Protein 8AAA (pdb70)

Organism: Severe acute respiratory syndrome coronavirus 2 (NCBI:txid2697049)

InterPro domains:
  IPR002552 Spike glycoprotein S2, coronavirus [PF01601] (711-1232)
  IPR018548 Spike (S) protein S1 subunit, receptor-binding domain, betacoronavirus [PF09408] (349-526)
  IPR018548 Spike (S) protein S1 subunit, receptor-binding domain, betacoronavirus [PS51921] (334-527)
  IPR032500 Spike glycoprotein S1, N-terminal domain, betacoronavirus-like [PF16451] (33-337)
  IPR032500 Spike glycoprotein S1, N-terminal domain, betacoronavirus-like [PS51922] (9-303)
  IPR036326 Spike S1 subunit, receptor binding domain superfamily, betacoronavirus [SSF143587] (333-516)
  IPR042578 Spike glycoprotein, betacoronavirus [MF_04099] (2-1273)
  IPR043002 Spike glycoprotein, N-terminal domain superfamily [G3DSA:2.60.120.960] (28-307)
  IPR043473 Spike glycoprotein S2 superfamily, coronavirus [SSF111474] (909-1026)
  IPR043473 Spike glycoprotein S2 superfamily, coronavirus [SSF111474] (1159-1211)
  IPR043607 Coronavirus spike glycoprotein S1, C-terminal [PF19209] (536-591)
  IPR044341 Spike (S) protein S1 subunit, N-terminal domain, SARS-CoV-like [cd21624] (13-304)
  IPR044366 Spike (S) protein S1 subunit, receptor-binding domain, SARS-CoV-2 [cd21480] (319-541)
  IPR044873 Spike glycoprotein S2, coronavirus, heptad repeat 1 [PS51923] (896-1001)
  IPR044874 Spike glycoprotein S2, coronavirus, heptad repeat 2 [PS51924] (1143-1225)

Sequence (210 aa):
LCPFGEVFNATRFASVYAWNRKRISNCVADYSVLYNSASFSTFKCYGVSPTKLNDDLCFTNVYADSFVIRGDEVRQIAPGQTGKIADYNYKLPDDFTGCVIAWNSNNLDSKVGGNYNYLYRLFRKSNLKPFERDISTEIYQAGSTPCNGVEGFNCYFPLQSYGFQPTNGVGYQPYRVVVLSFELLHAPATVCGPACMFVPCAVRHALGLCA

Structure (mmCIF, N/CA/C/O backbone):
data_8AAA
#
_entry.id   8AAA
#
_cell.length_a   112.2
_cell.length_b   112.2
_cell.length_c   35.534
_cell.angle_alpha   90
_cell.angle_beta   90
_cell.angle_gamma   120
#
_symmetry.space_group_name_H-M   'P 32 2 1'
#
loop_
_entity.id
_entity.type
_entity.pdbx_description
1 polymer 'Spike protein S1'
2 polymer 'Stapled peptide'
3 non-polymer "1,1',1''-(1,3,5-triazinane-1,3,5-triyl)tripropan-1-one"
4 water water
#
loop_
_atom_site.group_PDB
_atom_site.id
_atom_site.type_symbol
_atom_site.label_atom_id
_atom_site.label_alt_id
_atom_site.label_comp_id
_atom_site.label_asym_id
_atom_site.label_entity_id
_atom_site.label_seq_id
_atom_site.pdbx_PDB_ins_code
_atom_site.Cartn_x
_atom_site.Cartn_y
_atom_site.Cartn_z
_atom_site.occupancy
_atom_site.B_iso_or_equiv
_atom_site.auth_seq_id
_atom_site.auth_comp_id
_atom_site.auth_asym_id
_atom_site.auth_atom_id
_atom_site.pdbx_PDB_model_num
ATOM 1 N N . LEU A 1 6 ? 6.085 43.421 -17.898 1 67.44 336 LEU A N 1
ATOM 2 C CA . LEU A 1 6 ? 6.376 44.367 -16.807 1 67.89 336 LEU A CA 1
ATOM 3 C C . LEU A 1 6 ? 5.09 44.636 -15.975 1 66.73 336 LEU A C 1
ATOM 4 O O . LEU A 1 6 ? 4.359 45.586 -16.259 1 66.75 336 LEU A O 1
ATOM 9 N N . CYS A 1 7 ? 4.813 43.771 -14.975 1 65.33 337 CYS A N 1
ATOM 10 C CA . CYS A 1 7 ? 3.623 43.797 -14.119 1 64.5 337 CYS A CA 1
ATOM 11 C C . CYS A 1 7 ? 3.417 45.11 -13.396 1 62.97 337 CYS A C 1
ATOM 12 O O . CYS A 1 7 ? 4.363 45.706 -12.889 1 63.2 337 CYS A O 1
ATOM 15 N N . PRO A 1 8 ? 2.165 45.582 -13.341 1 61.3 338 PRO A N 1
ATOM 16 C CA . PRO A 1 8 ? 1.905 46.866 -12.682 1 60.39 338 PRO A CA 1
ATOM 17 C C . PRO A 1 8 ? 1.637 46.711 -11.186 1 59.25 338 PRO A C 1
ATOM 18 O O . PRO A 1 8 ? 0.663 47.267 -10.683 1 59.7 338 PRO A O 1
ATOM 22 N N . PHE A 1 9 ? 2.508 45.976 -10.474 1 57.69 339 PHE A N 1
ATOM 23 C CA . PHE A 1 9 ? 2.373 45.807 -9.028 1 56.84 339 PHE A CA 1
ATOM 24 C C . PHE A 1 9 ? 2.469 47.135 -8.31 1 55.69 339 PHE A C 1
ATOM 25 O O . PHE A 1 9 ? 1.683 47.394 -7.413 1 56.47 339 PHE A O 1
ATOM 33 N N . GLY A 1 10 ? 3.397 47.975 -8.748 1 54.1 340 GLY A N 1
ATOM 34 C CA . GLY A 1 10 ? 3.632 49.289 -8.183 1 53.19 340 GLY A CA 1
ATOM 35 C C . GLY A 1 10 ? 2.411 50.171 -8.18 1 52.32 340 GLY A C 1
ATOM 36 O O . GLY A 1 10 ? 2.158 50.848 -7.187 1 52.81 340 GLY A O 1
ATOM 37 N N . GLU A 1 11 ? 1.63 50.159 -9.269 1 51.26 341 GLU A N 1
ATOM 38 C CA . GLU A 1 11 ? 0.44 51.006 -9.362 1 50.91 341 GLU A CA 1
ATOM 39 C C . GLU A 1 11 ? -0.684 50.563 -8.409 1 49.35 341 GLU A C 1
ATOM 40 O O . GLU A 1 11 ? -1.463 51.397 -7.962 1 48.6 341 GLU A O 1
ATOM 46 N N . VAL A 1 12 ? -0.722 49.28 -8.043 1 48.32 342 VAL A N 1
ATOM 47 C CA . VAL A 1 12 ? -1.718 48.785 -7.101 1 48.23 342 VAL A CA 1
ATOM 48 C C . VAL A 1 12 ? -1.534 49.491 -5.742 1 47.6 342 VAL A C 1
ATOM 49 O O . VAL A 1 12 ? -2.486 50.058 -5.208 1 47.66 342 VAL A O 1
ATOM 53 N N . PHE A 1 13 ? -0.278 49.557 -5.268 1 46.62 343 PHE A N 1
ATOM 54 C CA . PHE A 1 13 ? 0.086 50.178 -4.004 1 46.45 343 PHE A CA 1
ATOM 55 C C . PHE A 1 13 ? 0.01 51.669 -4.066 1 46.02 343 PHE A C 1
ATOM 56 O O . PHE A 1 13 ? -0.476 52.302 -3.13 1 45.69 343 PHE A O 1
ATOM 64 N N . ASN A 1 14 ? 0.471 52.251 -5.172 1 45.66 344 ASN A N 1
ATOM 65 C CA . ASN A 1 14 ? 0.535 53.698 -5.33 1 45.58 344 ASN A CA 1
ATOM 66 C C . ASN A 1 14 ? -0.727 54.359 -5.884 1 46.38 344 ASN A C 1
ATOM 67 O O . ASN A 1 14 ? -0.731 55.573 -6.085 1 46.67 344 ASN A O 1
ATOM 72 N N . ALA A 1 15 ? -1.815 53.603 -6.103 1 46.37 345 ALA A N 1
ATOM 73 C CA . ALA A 1 15 ? -3.053 54.188 -6.629 1 46.51 345 ALA A CA 1
ATOM 74 C C . ALA A 1 15 ? -3.571 55.328 -5.764 1 47.47 345 ALA A C 1
ATOM 75 O O . ALA A 1 15 ? -3.618 55.207 -4.546 1 48.29 345 ALA A O 1
ATOM 77 N N . THR A 1 16 ? -3.896 56.456 -6.377 1 47.35 346 THR A N 1
ATOM 78 C CA . THR A 1 16 ? -4.399 57.626 -5.665 1 47.78 346 THR A CA 1
ATOM 79 C C . THR A 1 16 ? -5.714 57.306 -4.991 1 47.24 346 THR A C 1
ATOM 80 O O . THR A 1 16 ? -5.887 57.662 -3.842 1 47.8 346 THR A O 1
ATOM 84 N N . ARG A 1 17 ? -6.624 56.626 -5.691 1 46.08 347 ARG A N 1
ATOM 85 C CA . ARG A 1 17 ? -7.905 56.259 -5.097 1 45.58 347 ARG A CA 1
ATOM 86 C C . ARG A 1 17 ? -7.926 54.81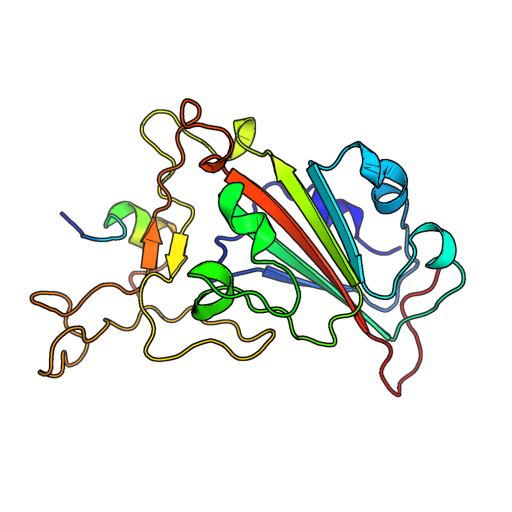7 -4.691 1 44.29 347 ARG A C 1
ATOM 87 O O . ARG A 1 17 ? -7.387 53.959 -5.397 1 44.71 347 ARG A O 1
ATOM 95 N N . PHE A 1 18 ? -8.524 54.55 -3.525 1 42.3 348 PHE A N 1
ATOM 96 C CA . PHE A 1 18 ? -8.731 53.191 -3.049 1 40.23 348 PHE A CA 1
ATOM 97 C C . PHE A 1 18 ? -10.226 52.959 -2.915 1 39.08 348 PHE A C 1
ATOM 98 O O . PHE A 1 18 ? -11.006 53.895 -2.694 1 38.87 348 PHE A O 1
ATOM 106 N N . ALA A 1 19 ? -10.636 51.713 -3.094 1 38.61 349 ALA A N 1
ATOM 107 C CA . ALA A 1 19 ? -12.033 51.342 -3.005 1 37.75 349 ALA A CA 1
ATOM 108 C C . ALA A 1 19 ? -12.531 51.258 -1.55 1 37.01 349 ALA A C 1
ATOM 109 O O . ALA A 1 19 ? -11.795 50.901 -0.649 1 37.98 349 ALA A O 1
ATOM 111 N N . SER A 1 20 ? -13.844 51.438 -1.35 1 34.95 350 SER A N 1
ATOM 112 C CA . SER A 1 20 ? -14.501 51.137 -0.085 1 33.83 350 SER A CA 1
ATOM 113 C C . SER A 1 20 ? -14.433 49.588 -0.009 1 32.78 350 SER A C 1
ATOM 114 O O . SER A 1 20 ? -14.264 48.936 -1.045 1 31.44 350 SER A O 1
ATOM 117 N N . VAL A 1 21 ? -14.405 49.031 1.191 1 32.43 351 VAL A N 1
ATOM 118 C CA . VAL A 1 21 ? -14.228 47.59 1.331 1 33 351 VAL A CA 1
ATOM 119 C C . VAL A 1 21 ? -15.432 46.762 0.823 1 35.24 351 VAL A C 1
ATOM 120 O O . VAL A 1 21 ? -15.221 45.613 0.405 1 36.05 351 VAL A O 1
ATOM 124 N N . TYR A 1 22 ? -16.693 47.285 0.883 1 35.47 352 TYR A N 1
ATOM 125 C CA . TYR A 1 22 ? -17.811 46.482 0.347 1 35.96 352 TYR A CA 1
ATOM 126 C C . TYR A 1 22 ? -17.613 46.296 -1.214 1 37.12 352 TYR A C 1
ATOM 127 O O . TYR A 1 22 ? -17.907 45.243 -1.776 1 38.78 352 TYR A O 1
ATOM 136 N N . ALA A 1 23 ? -17.067 47.321 -1.877 1 35.47 353 ALA A N 1
ATOM 137 C CA . ALA A 1 23 ? -16.824 47.35 -3.327 1 34.43 353 ALA A CA 1
ATOM 138 C C . ALA A 1 23 ? -15.357 47.122 -3.635 1 36.24 353 ALA A C 1
ATOM 139 O O . ALA A 1 23 ? -14.811 47.711 -4.579 1 36.76 353 ALA A O 1
ATOM 141 N N . TRP A 1 24 ? -14.691 46.252 -2.874 1 37.85 354 TRP A N 1
ATOM 142 C CA . TRP A 1 24 ? -13.261 45.986 -3.067 1 40.25 354 TRP A CA 1
ATOM 143 C C . TRP A 1 24 ? -12.854 45.772 -4.527 1 42.71 354 TRP A C 1
ATOM 144 O O . TRP A 1 24 ? -13.497 45.034 -5.255 1 43.52 354 TRP A O 1
ATOM 155 N N . ASN A 1 25 ? -11.834 46.474 -4.943 1 43.83 355 ASN A N 1
ATOM 156 C CA . ASN A 1 25 ? -11.334 46.426 -6.289 1 45.46 355 ASN A CA 1
ATOM 157 C C . ASN A 1 25 ? -10.394 45.248 -6.507 1 46.64 355 ASN A C 1
ATOM 158 O O . ASN A 1 25 ? -9.518 45.009 -5.693 1 47.44 355 ASN A O 1
ATOM 163 N N . ARG A 1 26 ? -10.547 44.53 -7.63 1 46.84 356 ARG A N 1
ATOM 164 C CA . ARG A 1 26 ? -9.671 43.422 -7.981 1 47.36 356 ARG A CA 1
ATOM 165 C C . ARG A 1 26 ? -8.937 43.764 -9.27 1 49.96 356 ARG A C 1
ATOM 166 O O . ARG A 1 26 ? -9.526 44.297 -10.215 1 50.48 356 ARG A O 1
ATOM 174 N N . LYS A 1 27 ? -7.637 43.501 -9.29 1 51.61 357 LYS A N 1
ATOM 175 C CA . LYS A 1 27 ? -6.827 43.781 -10.456 1 53.68 357 LYS A CA 1
ATOM 176 C C . LYS A 1 27 ? -6.143 42.498 -10.786 1 55.81 357 LYS A C 1
ATOM 177 O O . LYS A 1 27 ? -5.392 41.979 -9.968 1 55.6 357 LYS A O 1
ATOM 183 N N . ARG A 1 28 ? -6.475 41.931 -11.943 1 57.37 358 ARG A N 1
ATOM 184 C CA . ARG A 1 28 ? -5.872 40.678 -12.356 1 59.49 358 ARG A CA 1
ATOM 185 C C . ARG A 1 28 ? -4.545 40.997 -13.024 1 60.68 358 ARG A C 1
ATOM 186 O O . ARG A 1 28 ? -4.476 41.903 -13.85 1 60.93 358 ARG A O 1
ATOM 194 N N . ILE A 1 29 ? -3.483 40.313 -12.608 1 61.36 359 ILE A N 1
ATOM 195 C CA . ILE A 1 29 ? -2.13 40.496 -13.133 1 62.82 359 ILE A CA 1
ATOM 196 C C . ILE A 1 29 ? -1.766 39.217 -13.864 1 64.02 359 ILE A C 1
ATOM 197 O O . ILE A 1 29 ? -1.853 38.139 -13.278 1 63.91 359 ILE A O 1
ATOM 202 N N . SER A 1 30 ? -1.381 39.333 -15.145 1 65.05 360 SER A N 1
ATOM 203 C CA . SER A 1 30 ? -1.006 38.196 -15.99 1 66.64 360 SER A CA 1
ATOM 204 C C . SER A 1 30 ? -0.191 38.645 -17.203 1 66.98 360 SER A C 1
ATOM 205 O O . SER A 1 30 ? -0.214 39.834 -17.55 1 66.97 360 SER A O 1
ATOM 208 N N . ASN A 1 31 ? 0.49 37.679 -17.871 1 67.35 361 ASN A N 1
ATOM 209 C CA . ASN A 1 31 ? 1.299 37.883 -19.083 1 68.25 361 ASN A CA 1
ATOM 210 C C . ASN A 1 31 ? 2.281 39.042 -18.915 1 68.11 361 ASN A C 1
ATOM 211 O O . ASN A 1 31 ? 2.292 39.975 -19.725 1 68.41 361 ASN A O 1
ATOM 216 N N . CYS A 1 32 ? 3.081 39.006 -17.839 1 67.49 362 CYS A N 1
ATOM 217 C CA . CYS A 1 32 ? 4.005 40.105 -17.556 1 67.15 362 CYS A CA 1
ATOM 218 C C . CYS A 1 32 ? 5.211 39.683 -16.714 1 65.95 362 CYS A C 1
ATOM 219 O O . CYS A 1 32 ? 5.202 38.611 -16.11 1 65.9 362 CYS A O 1
ATOM 222 N N . VAL A 1 33 ? 6.239 40.547 -16.653 1 64.87 363 VAL A N 1
ATOM 223 C CA . VAL A 1 33 ? 7.415 40.263 -15.847 1 64.3 363 VAL A CA 1
ATOM 224 C C . VAL A 1 33 ? 7.196 40.892 -14.486 1 63.07 363 VAL A C 1
ATOM 225 O O . VAL A 1 33 ? 6.998 42.104 -14.387 1 63.12 363 VAL A O 1
ATOM 229 N N . ALA A 1 34 ? 7.221 40.075 -13.445 1 61.77 364 ALA A N 1
ATOM 230 C CA . ALA A 1 34 ? 6.951 40.547 -12.1 1 61.31 364 ALA A CA 1
ATOM 231 C C . ALA A 1 34 ? 8.095 41.261 -11.408 1 60.85 364 ALA A C 1
ATOM 232 O O . ALA A 1 34 ? 9.184 40.713 -11.26 1 60.75 364 ALA A O 1
ATOM 234 N N . ASP A 1 35 ? 7.83 42.498 -10.978 1 60.28 365 ASP A N 1
ATOM 235 C CA . ASP A 1 35 ? 8.772 43.28 -10.195 1 60.11 365 ASP A CA 1
ATOM 236 C C . ASP A 1 35 ? 8.259 43.176 -8.755 1 59.54 365 ASP A C 1
ATOM 237 O O . ASP A 1 35 ? 7.245 43.793 -8.434 1 60.23 365 ASP A O 1
ATOM 242 N N . TYR A 1 36 ? 8.906 42.362 -7.915 1 57.98 366 TYR A N 1
ATOM 243 C CA . TYR A 1 36 ? 8.468 42.159 -6.534 1 57.78 366 TYR A CA 1
ATOM 244 C C . TYR A 1 36 ? 9.158 43.041 -5.492 1 56.96 366 TYR A C 1
ATOM 245 O O . TYR A 1 36 ? 9.049 42.762 -4.298 1 56.49 366 TYR A O 1
ATOM 254 N N . SER A 1 37 ? 9.86 44.09 -5.939 1 56.29 367 SER A N 1
ATOM 255 C CA . SER A 1 37 ? 10.6 45.024 -5.093 1 56.33 367 SER A CA 1
ATOM 256 C C . SER A 1 37 ? 9.871 45.547 -3.869 1 55.78 367 SER A C 1
ATOM 257 O O . SER A 1 37 ? 10.483 45.619 -2.801 1 55.6 367 SER A O 1
ATOM 260 N N . VAL A 1 38 ? 8.588 45.943 -4.014 1 55.31 368 VAL A N 1
ATOM 261 C CA . VAL A 1 38 ? 7.847 46.463 -2.865 1 55.49 368 VAL A CA 1
ATOM 262 C C . VAL A 1 38 ? 7.661 45.415 -1.787 1 54.95 368 VAL A C 1
ATOM 263 O O . VAL A 1 38 ? 7.634 45.771 -0.616 1 54.82 368 VAL A O 1
ATOM 267 N N . LEU A 1 39 ? 7.583 44.129 -2.16 1 54.28 369 LEU A N 1
ATOM 268 C CA . LEU A 1 39 ? 7.447 43.065 -1.17 1 54.57 369 LEU A CA 1
ATOM 269 C C . LEU A 1 39 ? 8.737 42.836 -0.36 1 54.98 369 LEU A C 1
ATOM 270 O O . LEU A 1 39 ? 8.676 42.286 0.74 1 55.45 369 LEU A O 1
ATOM 275 N N . TYR A 1 40 ? 9.893 43.304 -0.866 1 54.79 370 TYR A N 1
ATOM 276 C CA . TYR A 1 40 ? 11.146 43.216 -0.115 1 55.66 370 TYR A CA 1
ATOM 277 C C . TYR A 1 40 ? 11.198 44.307 1 1 54.48 370 TYR A C 1
ATOM 278 O O . TYR A 1 40 ? 11.924 44.175 1.984 1 55.21 370 TYR A O 1
ATOM 287 N N . ASN A 1 41 ? 10.461 45.39 0.815 1 52.8 371 ASN A N 1
ATOM 288 C CA . ASN A 1 41 ? 10.364 46.51 1.733 1 51.72 371 ASN A CA 1
ATOM 289 C C . ASN A 1 41 ? 9.239 46.278 2.755 1 50.05 371 ASN A C 1
ATOM 290 O O . ASN A 1 41 ? 8.546 47.219 3.134 1 49.08 371 ASN A O 1
ATOM 295 N N . SER A 1 42 ? 9.041 45.027 3.19 1 49.65 372 SER A N 1
ATOM 296 C CA . SER A 1 42 ? 7.961 44.674 4.113 1 50.25 372 SER A CA 1
ATOM 297 C C . SER A 1 42 ? 7.998 45.438 5.447 1 50.43 372 SER A C 1
ATOM 298 O O . SER A 1 42 ? 6.956 45.65 6.075 1 50.79 372 SER A O 1
ATOM 301 N N . ALA A 1 43 ? 9.197 45.883 5.861 1 49.79 373 ALA A N 1
ATOM 302 C CA . ALA A 1 43 ? 9.398 46.66 7.084 1 49.57 373 ALA A CA 1
ATOM 303 C C . ALA A 1 43 ? 8.667 48.029 7.044 1 49.36 373 ALA A C 1
ATOM 304 O O . ALA A 1 43 ? 8.375 48.602 8.092 1 49.85 373 ALA A O 1
ATOM 306 N N . SER A 1 44 ? 8.368 48.545 5.85 1 48.11 374 SER A N 1
ATOM 307 C CA . SER A 1 44 ? 7.655 49.813 5.708 1 47.95 374 SER A CA 1
ATOM 308 C C . SER A 1 44 ? 6.124 49.69 5.812 1 47.76 374 SER A C 1
ATOM 309 O O . SER A 1 44 ? 5.423 50.706 5.719 1 48.53 374 SER A O 1
ATOM 312 N N . PHE A 1 45 ? 5.592 48.475 5.943 1 47.22 375 PHE A N 1
ATOM 313 C CA . PHE A 1 45 ? 4.146 48.284 6.05 1 47.56 375 PHE A CA 1
ATOM 314 C C . PHE A 1 45 ? 3.78 47.896 7.466 1 48.94 375 PHE A C 1
ATOM 315 O O . PHE A 1 45 ? 4.516 47.122 8.086 1 49.22 375 PHE A O 1
ATOM 323 N N . SER A 1 46 ? 2.644 48.397 7.981 1 49.54 376 SER A N 1
ATOM 324 C CA . SER A 1 46 ? 2.228 48.034 9.338 1 51.26 376 SER A CA 1
ATOM 325 C C . SER A 1 46 ? 1.845 46.558 9.395 1 51.54 376 SER A C 1
ATOM 326 O O . SER A 1 46 ? 2.202 45.883 10.35 1 51.93 376 SER A O 1
ATOM 329 N N . THR A 1 47 ? 1.213 46.031 8.337 1 51.21 377 THR A N 1
ATOM 330 C CA . THR A 1 47 ? 0.9 44.603 8.246 1 51.1 377 THR A CA 1
ATOM 331 C C . THR A 1 47 ? 1.551 44.041 7.003 1 51.65 377 THR A C 1
ATOM 332 O O . THR A 1 47 ? 1.51 44.67 5.941 1 51.78 377 THR A O 1
ATOM 336 N N . PHE A 1 48 ? 2.115 42.854 7.117 1 52.13 378 PHE A N 1
ATOM 337 C CA . PHE A 1 48 ? 2.692 42.177 5.989 1 53.32 378 PHE A CA 1
ATOM 338 C C . PHE A 1 48 ? 2.736 40.72 6.351 1 54.23 378 PHE A C 1
ATOM 339 O O . PHE A 1 48 ? 3.695 40.272 6.973 1 54.47 378 PHE A O 1
ATOM 347 N N . LYS A 1 49 ? 1.698 39.977 5.997 1 54.66 379 LYS A N 1
ATOM 348 C CA . LYS A 1 49 ? 1.618 38.557 6.327 1 56 379 LYS A CA 1
ATOM 349 C C . LYS A 1 49 ? 1.472 37.711 5.098 1 57.24 379 LYS A C 1
ATOM 350 O O . LYS A 1 49 ? 0.475 37.828 4.388 1 57.37 379 LYS A O 1
ATOM 356 N N . CYS A 1 50 ? 2.446 36.836 4.86 1 57.82 380 CYS A N 1
ATOM 357 C CA . CYS A 1 50 ? 2.388 35.947 3.711 1 59.34 380 CYS A CA 1
ATOM 358 C C . CYS A 1 50 ? 2.029 34.542 4.15 1 60.47 380 CYS A C 1
ATOM 359 O O . CYS A 1 50 ? 2.501 34.062 5.181 1 61.06 380 CYS A O 1
ATOM 362 N N . TYR A 1 51 ? 1.154 33.909 3.388 1 60.77 381 TYR A N 1
ATOM 363 C CA . TYR A 1 51 ? 0.638 32.575 3.629 1 62.08 381 TYR A CA 1
ATOM 364 C C . TYR A 1 51 ? 1.044 31.75 2.432 1 64.37 381 TYR A C 1
ATOM 365 O O . TYR A 1 51 ? 0.563 32.012 1.331 1 64.86 381 TYR A O 1
ATOM 374 N N . GLY A 1 52 ? 1.972 30.821 2.631 1 65.51 382 GLY A N 1
ATOM 375 C CA . GLY A 1 52 ? 2.465 29.95 1.567 1 67.2 382 GLY A CA 1
ATOM 376 C C . GLY A 1 52 ? 3.272 30.648 0.489 1 69.05 382 GLY A C 1
ATOM 377 O O . GLY A 1 52 ? 3.331 30.178 -0.65 1 69.1 382 GLY A O 1
ATOM 378 N N . VAL A 1 53 ? 3.898 31.779 0.831 1 70.16 383 VAL A N 1
ATOM 379 C CA . VAL A 1 53 ? 4.684 32.558 -0.123 1 71.6 383 VAL A CA 1
ATOM 380 C C . VAL A 1 53 ? 5.899 33.195 0.579 1 73.04 383 VAL A C 1
ATOM 381 O O . VAL A 1 53 ? 5.854 33.485 1.771 1 73.38 383 VAL A O 1
ATOM 385 N N . SER A 1 54 ? 6.984 33.392 -0.161 1 73.92 384 SER A N 1
ATOM 386 C CA . SER A 1 54 ? 8.16 34.067 0.351 1 75.53 384 SER A CA 1
ATOM 387 C C . SER A 1 54 ? 8.558 35.071 -0.706 1 77.01 384 SER A C 1
ATOM 388 O O . SER A 1 54 ? 8.809 34.682 -1.849 1 77.24 384 SER A O 1
ATOM 391 N N . PRO A 1 55 ? 8.55 36.375 -0.37 1 77.74 385 PRO A N 1
ATOM 392 C CA . PRO A 1 55 ? 8.881 37.4 -1.379 1 78.41 385 PRO A CA 1
ATOM 393 C C . PRO A 1 55 ? 10.212 37.184 -2.088 1 79.72 385 PRO A C 1
ATOM 394 O O . PRO A 1 55 ? 10.301 37.401 -3.292 1 80.16 385 PRO A O 1
ATOM 398 N N . THR A 1 56 ? 11.235 36.719 -1.356 1 80.28 386 THR A N 1
ATOM 399 C CA . THR A 1 56 ? 12.559 36.448 -1.928 1 81.23 386 THR A CA 1
ATOM 400 C C . THR A 1 56 ? 12.616 35.22 -2.844 1 81.31 386 THR A C 1
ATOM 401 O O . THR A 1 56 ? 13.644 34.985 -3.469 1 81.42 386 THR A O 1
ATOM 405 N N . LYS A 1 57 ? 11.531 34.432 -2.908 1 81.09 387 LYS A N 1
ATOM 406 C CA . LYS A 1 57 ? 11.433 33.223 -3.729 1 81.21 387 LYS A CA 1
ATOM 407 C C . LYS A 1 57 ? 10.45 33.36 -4.921 1 80.73 387 LYS A C 1
ATOM 408 O O . LYS A 1 57 ? 10.438 32.506 -5.808 1 80.78 387 LYS A O 1
ATOM 414 N N . LEU A 1 58 ? 9.654 34.444 -4.949 1 80.06 388 LEU A N 1
ATOM 415 C CA . LEU A 1 58 ? 8.674 34.719 -5.997 1 79.75 388 LEU A CA 1
ATOM 416 C C . LEU A 1 58 ? 9.298 34.897 -7.387 1 79.6 388 LEU A C 1
ATOM 417 O O . LEU A 1 58 ? 8.638 34.613 -8.387 1 79.6 388 LEU A O 1
ATOM 422 N N . ASN A 1 59 ? 10.573 35.326 -7.45 1 79.32 389 ASN A N 1
ATOM 423 C CA . ASN A 1 59 ? 11.321 35.46 -8.706 1 79.65 389 ASN A CA 1
ATOM 424 C C . ASN A 1 59 ? 11.512 34.062 -9.352 1 80.03 389 ASN A C 1
ATOM 425 O O . ASN A 1 59 ? 11.412 33.911 -10.569 1 80.19 389 ASN A O 1
ATOM 430 N N A ASP A 1 60 ? 11.788 33.051 -8.523 0.5 80.03 390 ASP A N 1
ATOM 431 N N B ASP A 1 60 ? 11.788 33.051 -8.522 0.5 80.03 390 ASP A N 1
ATOM 432 C CA A ASP A 1 60 ? 11.999 31.674 -8.977 0.5 80.49 390 ASP A CA 1
ATOM 433 C CA B ASP A 1 60 ? 11.999 31.674 -8.975 0.5 80.49 390 ASP A CA 1
ATOM 434 C C A ASP A 1 60 ? 10.682 30.968 -9.343 0.5 80.46 390 ASP A C 1
ATOM 435 C C B ASP A 1 60 ? 10.683 30.968 -9.342 0.5 80.45 390 ASP A C 1
ATOM 436 O O A ASP A 1 60 ? 10.684 30.036 -10.145 0.5 80.6 390 ASP A O 1
ATOM 437 O O B ASP A 1 60 ? 10.685 30.035 -10.142 0.5 80.59 390 ASP A O 1
ATOM 446 N N . LEU A 1 61 ? 9.566 31.401 -8.752 1 80.08 391 LEU A N 1
ATOM 447 C CA . LEU A 1 61 ? 8.268 30.815 -9.021 1 79.72 391 LEU A CA 1
ATOM 448 C C . LEU A 1 61 ? 7.587 31.469 -10.224 1 78.83 391 LEU A C 1
ATOM 449 O O . LEU A 1 61 ? 7.926 32.587 -10.619 1 78.66 391 LEU A O 1
ATOM 454 N N . CYS A 1 62 ? 6.62 30.76 -10.806 1 78.07 392 CYS A N 1
ATOM 455 C CA . CYS A 1 62 ? 5.842 31.246 -11.942 1 77.73 392 CYS A CA 1
ATOM 456 C C . CYS A 1 62 ? 4.36 31.007 -11.678 1 76.09 392 CYS A C 1
ATOM 457 O O . CYS A 1 62 ? 3.996 29.969 -11.121 1 76.43 392 CYS A O 1
ATOM 460 N N . PHE A 1 63 ? 3.507 31.971 -12.034 1 74.27 393 PHE A N 1
ATOM 461 C CA . PHE A 1 63 ? 2.075 31.854 -11.754 1 73.15 393 PHE A CA 1
ATOM 462 C C . PHE A 1 63 ? 1.217 32.112 -12.976 1 72.02 393 PHE A C 1
ATOM 463 O O . PHE A 1 63 ? 1.637 32.829 -13.874 1 71.97 393 PHE A O 1
ATOM 471 N N . THR A 1 64 ? -0.005 31.565 -12.998 1 71.08 394 THR A N 1
ATOM 472 C CA . THR A 1 64 ? -0.934 31.807 -14.108 1 70.53 394 THR A CA 1
ATOM 473 C C . THR A 1 64 ? -1.574 33.181 -13.949 1 68.83 394 THR A C 1
ATOM 474 O O . THR A 1 64 ? -1.648 33.948 -14.906 1 68.91 394 THR A O 1
ATOM 478 N N . ASN A 1 65 ? -1.987 33.511 -12.726 1 67.37 395 ASN A N 1
ATOM 479 C CA . ASN A 1 65 ? -2.618 34.794 -12.422 1 66.16 395 ASN A CA 1
ATOM 480 C C . ASN A 1 65 ? -2.26 35.267 -11.031 1 63.78 395 ASN A C 1
ATOM 481 O O . ASN A 1 65 ? -2.013 34.457 -10.138 1 63.5 395 ASN A O 1
ATOM 486 N N . VAL A 1 66 ? -2.269 36.578 -10.834 1 61.61 396 VAL A N 1
ATOM 487 C CA . VAL A 1 66 ? -2.043 37.16 -9.526 1 60.46 396 VAL A CA 1
ATOM 488 C C . VAL A 1 66 ? -3.119 38.22 -9.366 1 59.31 396 VAL A C 1
ATOM 489 O O . VAL A 1 66 ? -3.148 39.16 -10.15 1 59.61 396 VAL A O 1
ATOM 493 N N . TYR A 1 67 ? -4.003 38.084 -8.381 1 57.7 397 TYR A N 1
ATOM 494 C CA . TYR A 1 67 ? -5.048 39.088 -8.166 1 56.54 397 TYR A CA 1
ATOM 495 C C . TYR A 1 67 ? -4.648 40.016 -7.059 1 53.73 397 TYR A C 1
ATOM 496 O O . TYR A 1 67 ? -4.158 39.57 -6.028 1 53.72 397 TYR A O 1
ATOM 505 N N . ALA A 1 68 ? -4.842 41.305 -7.268 1 51.28 398 ALA A N 1
ATOM 506 C CA . ALA A 1 68 ? -4.536 42.302 -6.267 1 49.22 398 ALA A CA 1
ATOM 507 C C . ALA A 1 68 ? -5.825 42.988 -5.87 1 47.3 398 ALA A C 1
ATOM 508 O O . ALA A 1 68 ? -6.343 43.842 -6.593 1 46.34 398 ALA A O 1
ATOM 510 N N . ASP A 1 69 ? -6.336 42.619 -4.699 1 46.43 399 ASP A N 1
ATOM 511 C CA . ASP A 1 69 ? -7.546 43.207 -4.141 1 45.51 399 ASP A CA 1
ATOM 512 C C . ASP A 1 69 ? -7.134 44.355 -3.231 1 45.43 399 ASP A C 1
ATOM 513 O O . ASP A 1 69 ? -6.176 44.201 -2.477 1 46.54 399 ASP A O 1
ATOM 518 N N . SER A 1 70 ? -7.801 45.508 -3.323 1 43.4 400 SER A N 1
ATOM 519 C CA . SER A 1 70 ? -7.398 46.644 -2.513 1 42.49 400 SER A CA 1
ATOM 520 C C . SER A 1 70 ? -8.582 47.457 -2.006 1 42.26 400 SER A C 1
ATOM 521 O O . SER A 1 70 ? -9.602 47.572 -2.682 1 43.09 400 SER A O 1
ATOM 524 N N . PHE A 1 71 ? -8.472 47.944 -0.775 1 41.26 401 PHE A N 1
ATOM 525 C CA . PHE A 1 71 ? -9.58 48.633 -0.128 1 39.93 401 PHE A CA 1
ATOM 526 C C . PHE A 1 71 ? -9.134 49.35 1.144 1 39.49 401 PHE A C 1
ATOM 527 O O . PHE A 1 71 ? -7.994 49.208 1.567 1 39.33 401 PHE A O 1
ATOM 535 N N . VAL A 1 72 ? -10.051 50.099 1.762 1 38.69 402 VAL A N 1
ATOM 536 C CA . VAL A 1 72 ? -9.789 50.794 3.017 1 38.66 402 VAL A CA 1
ATOM 537 C C . VAL A 1 72 ? -10.738 50.251 4.081 1 38.18 402 VAL A C 1
ATOM 538 O O . VAL A 1 72 ? -11.926 50.112 3.82 1 38.01 402 VAL A O 1
ATOM 542 N N . ILE A 1 73 ? -10.206 49.928 5.273 1 37.61 403 ILE A N 1
ATOM 543 C CA . ILE A 1 73 ? -10.925 49.488 6.469 1 37.37 403 ILE A CA 1
ATOM 544 C C . ILE A 1 73 ? -10.264 50.188 7.701 1 37.97 403 ILE A C 1
ATOM 545 O O . ILE A 1 73 ? -9.236 50.863 7.537 1 38.82 403 ILE A O 1
ATOM 550 N N . ARG A 1 74 ? -10.801 50.008 8.935 1 37.29 404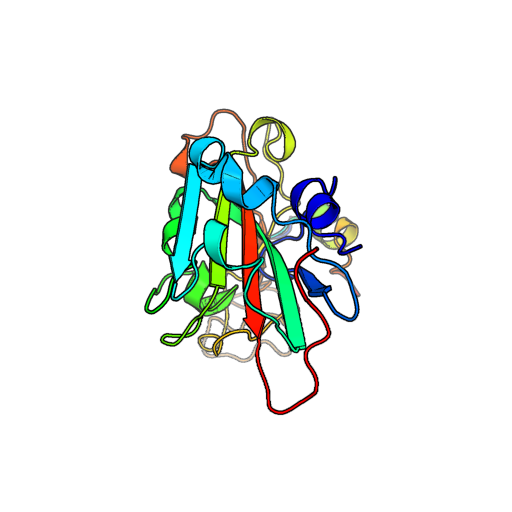 ARG A N 1
ATOM 551 C CA . ARG A 1 74 ? -10.13 50.538 10.125 1 36 404 ARG A CA 1
ATOM 552 C C . ARG A 1 74 ? -8.883 49.665 10.416 1 36.08 404 ARG A C 1
ATOM 553 O O . ARG A 1 74 ? -8.847 48.5 10.032 1 35.6 404 ARG A O 1
ATOM 561 N N . GLY A 1 75 ? -7.911 50.202 11.138 1 36.22 405 GLY A N 1
ATOM 562 C CA . GLY A 1 75 ? -6.739 49.433 11.55 1 35.85 405 GLY A CA 1
ATOM 563 C C . GLY A 1 75 ? -7.087 48.271 12.452 1 36.58 405 GLY A C 1
ATOM 564 O O . GLY A 1 75 ? -6.456 47.203 12.36 1 36.43 405 GLY A O 1
ATOM 565 N N . ASP A 1 76 ? -8.105 48.439 13.325 1 36.79 406 ASP A N 1
ATOM 566 C CA . ASP A 1 76 ? -8.508 47.321 14.198 1 38.63 406 ASP A CA 1
ATOM 567 C C . ASP A 1 76 ? -9.266 46.202 13.441 1 40.27 406 ASP A C 1
ATOM 568 O O . ASP A 1 76 ? -9.624 45.165 14.041 1 41.26 406 ASP A O 1
ATOM 573 N N . GLU A 1 77 ? -9.495 46.394 12.119 1 39.52 407 GLU A N 1
ATOM 574 C CA . GLU A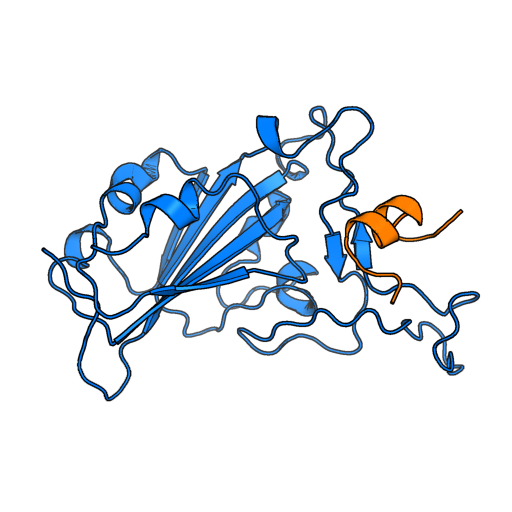 1 77 ? -10.148 45.431 11.248 1 38.48 407 GLU A CA 1
ATOM 575 C C . GLU A 1 77 ? -9.154 44.695 10.369 1 39.22 407 GLU A C 1
ATOM 576 O O . GLU A 1 77 ? -9.536 43.687 9.796 1 40.45 407 GLU A O 1
ATOM 582 N N . VAL A 1 78 ? -7.879 45.142 10.267 1 38.61 408 VAL A N 1
ATOM 583 C CA . VAL A 1 78 ? -6.862 44.443 9.461 1 38.36 408 VAL A CA 1
ATOM 584 C C . VAL A 1 78 ? -6.712 42.992 9.889 1 39.73 408 VAL A C 1
ATOM 585 O O . VAL A 1 78 ? -6.547 42.122 9.035 1 40.9 408 VAL A O 1
ATOM 589 N N . ARG A 1 79 ? -6.822 42.712 11.198 1 39.78 409 ARG A N 1
ATOM 590 C CA . ARG A 1 79 ? -6.723 41.335 11.689 1 40.78 409 ARG A CA 1
ATOM 591 C C . ARG A 1 79 ? -7.773 40.405 11.059 1 41.1 409 ARG A C 1
ATOM 592 O O . ARG A 1 79 ? -7.514 39.211 10.907 1 41.04 409 ARG A O 1
ATOM 600 N N . GLN A 1 80 ? -8.914 40.96 10.609 1 40.37 410 GLN A N 1
ATOM 601 C CA . GLN A 1 80 ? -9.934 40.161 9.949 1 40.37 410 GLN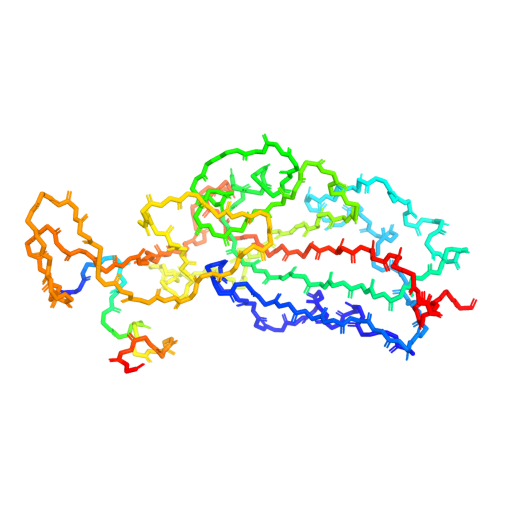 A CA 1
ATOM 602 C C . GLN A 1 80 ? -9.546 39.74 8.53 1 40.46 410 GLN A C 1
ATOM 603 O O . GLN A 1 80 ? -10.196 38.847 7.987 1 41.07 410 GLN A O 1
ATOM 609 N N . ILE A 1 81 ? -8.534 40.393 7.896 1 39.68 411 ILE A N 1
ATOM 610 C CA . ILE A 1 81 ? -8.119 40.031 6.546 1 39.32 411 ILE A CA 1
ATOM 611 C C . ILE A 1 81 ? -7.096 38.918 6.673 1 42.12 411 ILE A C 1
ATOM 612 O O . ILE A 1 81 ? -5.907 39.115 6.426 1 43.06 411 ILE A O 1
ATOM 617 N N . ALA A 1 82 ? -7.552 37.755 7.131 1 43.46 412 ALA A N 1
ATOM 618 C CA . ALA A 1 82 ? -6.698 36.601 7.353 1 44.41 412 ALA A CA 1
ATOM 619 C C . ALA A 1 82 ? -7.563 35.326 7.311 1 46.1 412 ALA A C 1
ATOM 620 O O . ALA A 1 82 ? -8.771 35.395 7.542 1 46.11 412 ALA A O 1
ATOM 622 N N . PRO A 1 83 ? -6.97 34.149 7.042 1 46.85 413 PRO A N 1
ATOM 623 C CA . PRO A 1 83 ? -7.766 32.908 7.063 1 47.47 413 PRO A CA 1
ATOM 624 C C . PRO A 1 83 ? -8.406 32.631 8.428 1 48.65 413 PRO A C 1
ATOM 625 O O . PRO A 1 83 ? -7.787 32.854 9.466 1 48.81 413 PRO A O 1
ATOM 629 N N . GLY A 1 84 ? -9.634 32.115 8.418 1 48.69 414 GLY A N 1
ATOM 630 C CA . GLY A 1 84 ? -10.323 31.737 9.646 1 48.91 414 GLY A CA 1
ATOM 631 C C . GLY A 1 84 ? -10.768 32.856 10.564 1 49.28 414 GLY A C 1
ATOM 632 O O . GLY A 1 84 ? -10.942 32.624 11.763 1 50.34 414 GLY A O 1
ATOM 633 N N . GLN A 1 85 ? -10.972 34.063 10.031 1 48.42 415 GLN A N 1
ATOM 634 C CA . GLN A 1 85 ? -11.43 35.181 10.859 1 47.37 415 GLN A CA 1
ATOM 635 C C . GLN A 1 85 ? -12.908 35.429 10.742 1 47.46 415 GLN A C 1
ATOM 636 O O . GLN A 1 85 ? -13.513 35.096 9.735 1 47.58 415 GLN A O 1
ATOM 642 N N . THR A 1 86 ? -13.498 36.031 11.781 1 47.33 416 THR A N 1
ATOM 643 C CA . THR A 1 86 ? -14.897 36.454 11.805 1 46.99 416 THR A CA 1
ATOM 644 C C . THR A 1 86 ? -14.929 37.94 12.217 1 46.06 416 THR A C 1
ATOM 645 O O . THR A 1 86 ? -13.955 38.473 12.748 1 46.59 416 THR A O 1
ATOM 649 N N . GLY A 1 87 ? -16.058 38.583 12.007 1 44.31 417 GLY A N 1
ATOM 650 C CA . GLY A 1 87 ? -16.256 39.989 12.308 1 42.91 417 GLY A CA 1
ATOM 651 C C . GLY A 1 87 ? -16.958 40.667 11.149 1 41.87 417 GLY A C 1
ATOM 652 O O . GLY A 1 87 ? -17.081 40.079 10.075 1 42.03 417 GLY A O 1
ATOM 653 N N . LYS A 1 88 ? -17.371 41.923 11.331 1 40.74 418 LYS A N 1
ATOM 654 C CA . LYS A 1 88 ? -18.1 42.647 10.302 1 39.91 418 LYS A CA 1
ATOM 655 C C . LYS A 1 88 ? -17.441 42.662 8.916 1 39.37 418 LYS A C 1
ATOM 656 O O . LYS A 1 88 ? -18.142 42.63 7.907 1 38.77 418 LYS A O 1
ATOM 662 N N . ILE A 1 89 ? -16.094 42.722 8.86 1 38.42 419 ILE A N 1
ATOM 663 C CA . ILE A 1 89 ? -15.41 42.752 7.564 1 36.94 419 ILE A CA 1
ATOM 664 C C . ILE A 1 89 ? -15.323 41.397 6.944 1 36.6 419 ILE A C 1
ATOM 665 O O . ILE A 1 89 ? -15.705 41.251 5.787 1 36.38 419 ILE A O 1
ATOM 670 N N . ALA A 1 90 ? -14.827 40.397 7.689 1 36.53 420 ALA A N 1
ATOM 671 C CA . ALA A 1 90 ? -14.72 39.052 7.139 1 38.06 420 ALA A CA 1
ATOM 672 C C . ALA A 1 90 ? -16.072 38.48 6.758 1 38.74 420 ALA A C 1
ATOM 673 O O . ALA A 1 90 ? -16.182 37.739 5.77 1 39.38 420 ALA A O 1
ATOM 675 N N . ASP A 1 91 ? -17.098 38.821 7.531 1 38.92 421 ASP A N 1
ATOM 676 C CA . ASP A 1 91 ? -18.42 38.26 7.336 1 40.65 421 ASP A CA 1
ATOM 677 C C . ASP A 1 91 ? -19.191 38.883 6.218 1 41.67 421 ASP A C 1
ATOM 678 O O . ASP A 1 91 ? -19.824 38.162 5.46 1 43.25 421 ASP A O 1
ATOM 683 N N . TYR A 1 92 ? -19.223 40.217 6.149 1 40.16 422 TYR A N 1
ATOM 684 C CA . TYR A 1 92 ? -20.089 40.906 5.206 1 39.2 422 TYR A CA 1
ATOM 685 C C . TYR A 1 92 ? -19.378 41.697 4.112 1 38.48 422 TYR A C 1
ATOM 686 O O . TYR A 1 92 ? -20.074 42.282 3.28 1 38.86 422 TYR A O 1
ATOM 695 N N . ASN A 1 93 ? -18.032 41.825 4.146 1 36.57 423 ASN A N 1
ATOM 696 C CA . ASN A 1 93 ? -17.333 42.694 3.192 1 36.01 423 ASN A CA 1
ATOM 697 C C . ASN A 1 93 ? -16.244 42.05 2.36 1 37.72 423 ASN A C 1
ATOM 698 O O . ASN A 1 93 ? -16.251 42.197 1.141 1 37.8 423 ASN A O 1
ATOM 703 N N . TYR A 1 94 ? -15.308 41.374 3.007 1 37.89 424 TYR A N 1
ATOM 704 C CA . TYR A 1 94 ? -14.196 40.768 2.315 1 38.71 424 TYR A CA 1
ATOM 705 C C . TYR A 1 94 ? -13.731 39.526 3.071 1 42.32 424 TYR A C 1
ATOM 706 O O . TYR A 1 94 ? -13.213 39.609 4.202 1 43.11 424 TYR A O 1
ATOM 715 N N . LYS A 1 95 ? -13.919 38.346 2.438 1 43.84 425 LYS A N 1
ATOM 716 C CA . LYS A 1 95 ? -13.597 37.074 3.057 1 45.32 425 LYS A CA 1
ATOM 717 C C . LYS A 1 95 ? -12.449 36.329 2.436 1 47.6 425 LYS A C 1
ATOM 718 O O . LYS A 1 95 ? -12.55 35.916 1.292 1 47.61 425 LYS A O 1
ATOM 724 N N . LEU A 1 96 ? -11.407 36.043 3.22 1 49.25 426 LEU A N 1
ATOM 725 C CA . LEU A 1 96 ? -10.315 35.214 2.734 1 51.1 426 LEU A CA 1
ATOM 726 C C . LEU A 1 96 ? -10.607 33.757 3.079 1 54.16 426 LEU A C 1
ATOM 727 O O . LEU A 1 96 ? -11.175 33.463 4.137 1 54.63 426 LEU A O 1
ATOM 732 N N . PRO A 1 97 ? -10.21 32.82 2.212 1 56.19 427 PRO A N 1
ATOM 733 C CA . PRO A 1 97 ? -10.444 31.399 2.514 1 57.89 427 PRO A CA 1
ATOM 734 C C . PRO A 1 97 ? -9.467 30.816 3.528 1 60.14 427 PRO A C 1
ATOM 735 O O . PRO A 1 97 ? -8.428 31.41 3.805 1 60.48 427 PRO A O 1
ATOM 739 N N . ASP A 1 98 ? -9.786 29.637 4.072 1 61.37 428 ASP A N 1
ATOM 740 C CA . ASP A 1 98 ? -8.894 28.976 5.024 1 63.04 428 ASP A CA 1
ATOM 741 C C . ASP A 1 98 ? -7.585 28.552 4.343 1 63.91 428 ASP A C 1
ATOM 742 O O . ASP A 1 98 ? -6.513 28.664 4.93 1 64.76 428 ASP A O 1
ATOM 747 N N . ASP A 1 99 ? -7.672 28.097 3.101 1 63.85 429 ASP A N 1
ATOM 748 C CA . ASP A 1 99 ? -6.537 27.627 2.311 1 64.42 429 ASP A CA 1
ATOM 749 C C . ASP A 1 99 ? -5.778 28.743 1.589 1 64.08 429 ASP A C 1
ATOM 750 O O . ASP A 1 99 ? -5.04 28.437 0.654 1 64.42 429 ASP A O 1
ATOM 755 N N . PHE A 1 100 ? -5.999 30.016 1.954 1 63.04 430 PHE A N 1
ATOM 756 C CA . PHE A 1 100 ? -5.4 31.169 1.279 1 62.26 430 PHE A CA 1
ATOM 757 C C . PHE A 1 100 ? -3.888 31.053 1.038 1 62.48 430 PHE A C 1
ATOM 758 O O . PHE A 1 100 ? -3.142 30.586 1.897 1 62.6 430 PHE A O 1
ATOM 766 N N . THR A 1 101 ? -3.456 31.471 -0.152 1 62.51 431 THR A N 1
ATOM 767 C CA . THR A 1 101 ? -2.052 31.5 -0.55 1 63.15 431 THR A CA 1
ATOM 768 C C . THR A 1 101 ? -1.727 32.839 -1.197 1 62.17 431 THR A C 1
ATOM 769 O O . THR A 1 101 ? -2.135 33.121 -2.329 1 62.68 431 THR A O 1
ATOM 773 N N . GLY A 1 102 ? -0.998 33.658 -0.464 1 60.52 432 GLY A N 1
ATOM 774 C CA . GLY A 1 102 ? -0.617 34.978 -0.933 1 59.34 432 GLY A CA 1
ATOM 775 C C . GLY A 1 102 ? -0.199 35.863 0.214 1 57.8 432 GLY A C 1
ATOM 776 O O . GLY A 1 102 ? 0.288 35.363 1.222 1 58.09 432 GLY A O 1
ATOM 777 N N . CYS A 1 103 ? -0.368 37.181 0.076 1 55.99 433 CYS A N 1
ATOM 778 C CA . CYS A 1 103 ? 0.046 38.104 1.124 1 54.33 433 CYS A CA 1
ATOM 779 C C . CYS A 1 103 ? -0.982 39.144 1.423 1 51.32 433 CYS A C 1
ATOM 780 O O . CYS A 1 103 ? -1.717 39.573 0.543 1 50.76 433 CYS A O 1
ATOM 783 N N . VAL A 1 104 ? -1.023 39.568 2.678 1 49.35 434 VAL A N 1
ATOM 784 C CA . VAL A 1 104 ? -1.909 40.627 3.132 1 47.71 434 VAL A CA 1
ATOM 785 C C . VAL A 1 104 ? -1.009 41.778 3.561 1 46.15 434 VAL A C 1
ATOM 786 O O . VAL A 1 104 ? -0.204 41.608 4.474 1 46.96 434 VAL A O 1
ATOM 790 N N . ILE A 1 105 ? -1.139 42.94 2.914 1 43.72 435 ILE A N 1
ATOM 791 C CA . ILE A 1 105 ? -0.271 44.075 3.167 1 42.33 435 ILE A CA 1
ATOM 792 C C . ILE A 1 105 ? -1.083 45.299 3.493 1 41.91 435 ILE A C 1
ATOM 793 O O . ILE A 1 105 ? -1.939 45.66 2.712 1 42.82 435 ILE A O 1
ATOM 798 N N . ALA A 1 106 ? -0.823 45.943 4.624 1 40.9 436 ALA A N 1
ATOM 799 C CA . ALA A 1 106 ? -1.575 47.119 5.015 1 40.3 436 ALA A CA 1
ATOM 800 C C . ALA A 1 106 ? -0.693 48.207 5.55 1 39.68 436 ALA A C 1
ATOM 801 O O . ALA A 1 106 ? 0.413 47.941 6.03 1 39.53 436 ALA A O 1
ATOM 803 N N . TRP A 1 107 ? -1.148 49.448 5.425 1 38.39 437 TRP A N 1
ATOM 804 C CA . TRP A 1 107 ? -0.391 50.591 5.912 1 38.41 437 TRP A CA 1
ATOM 805 C C . TRP A 1 107 ? -1.379 51.659 6.328 1 40.68 437 TRP A C 1
ATOM 806 O O . TRP A 1 107 ? -2.49 51.71 5.812 1 42.44 437 TRP A O 1
ATOM 817 N N . ASN A 1 108 ? -0.994 52.484 7.277 1 40.29 438 ASN A N 1
ATOM 818 C CA . ASN A 1 108 ? -1.851 53.547 7.779 1 39.86 438 ASN A CA 1
ATOM 819 C C . ASN A 1 108 ? -2 54.593 6.717 1 39.95 438 ASN A C 1
ATOM 820 O O . ASN A 1 108 ? -0.996 55.019 6.139 1 40.14 438 ASN A O 1
ATOM 825 N N . SER A 1 109 ? -3.227 55.035 6.456 1 39.81 439 SER A N 1
ATOM 826 C CA . SER A 1 109 ? -3.44 56.088 5.46 1 40.78 439 SER A CA 1
ATOM 827 C C . SER A 1 109 ? -4.222 57.26 6.003 1 41.46 439 SER A C 1
ATOM 828 O O . SER A 1 109 ? -4.823 57.994 5.225 1 41.76 439 SER A O 1
ATOM 831 N N . ASN A 1 110 ? -4.158 57.48 7.32 1 41.92 440 ASN A N 1
ATOM 832 C CA . ASN A 1 110 ? -4.814 58.562 8.033 1 42.47 440 ASN A CA 1
ATOM 833 C C . ASN A 1 110 ? -4.559 59.923 7.394 1 43.51 440 ASN A C 1
ATOM 834 O O . ASN A 1 110 ? -5.5 60.687 7.246 1 43.24 440 ASN A O 1
ATOM 839 N N . ASN A 1 111 ? -3.328 60.199 6.945 1 44.92 441 ASN A N 1
ATOM 840 C CA . ASN A 1 111 ? -2.98 61.474 6.272 1 46.89 441 ASN A CA 1
ATOM 841 C C . ASN A 1 111 ? -3.779 61.711 4.958 1 46.7 441 ASN A C 1
ATOM 842 O O . ASN A 1 111 ? -4.084 62.856 4.613 1 47.08 441 ASN A O 1
ATOM 847 N N . LEU A 1 112 ? -4.136 60.635 4.249 1 45.81 442 LEU A N 1
ATOM 848 C CA . LEU A 1 112 ? -4.866 60.747 2.989 1 46.1 442 LEU A CA 1
ATOM 849 C C . LEU A 1 112 ? -6.378 60.553 3.101 1 45.02 442 LEU A C 1
ATOM 850 O O . LEU A 1 112 ? -7.146 61.279 2.469 1 44.74 442 LEU A O 1
ATOM 855 N N . ASP A 1 113 ? -6.796 59.541 3.86 1 44.03 443 ASP A N 1
ATOM 856 C CA . ASP A 1 113 ? -8.173 59.113 3.917 1 42.75 443 ASP A CA 1
ATOM 857 C C . ASP A 1 113 ? -9.005 59.643 5.08 1 43.41 443 ASP A C 1
ATOM 858 O O . ASP A 1 113 ? -10.226 59.433 5.057 1 44.69 443 ASP A O 1
ATOM 863 N N . SER A 1 114 ? -8.401 60.323 6.082 1 41.75 444 SER A N 1
ATOM 864 C CA . SER A 1 114 ? -9.205 60.934 7.136 1 41.21 444 SER A CA 1
ATOM 865 C C . SER A 1 114 ? -9.451 62.373 6.826 1 40.93 444 SER A C 1
ATOM 866 O O . SER A 1 114 ? -8.584 63.035 6.291 1 40.77 444 SER A O 1
ATOM 869 N N . LYS A 1 115 ? -10.61 62.884 7.226 1 41.47 445 LYS A N 1
ATOM 870 C CA . LYS A 1 115 ? -10.92 64.308 7.077 1 42 445 LYS A CA 1
ATOM 871 C C . LYS A 1 115 ? -11.465 64.844 8.394 1 41.16 445 LYS A C 1
ATOM 872 O O . LYS A 1 115 ? -12.107 64.086 9.125 1 41.32 445 LYS A O 1
ATOM 878 N N . VAL A 1 116 ? -11.22 66.148 8.707 1 39.8 446 VAL A N 1
ATOM 879 C CA . VAL A 1 116 ? -11.756 66.82 9.904 1 38.77 446 VAL A CA 1
ATOM 880 C C . VAL A 1 116 ? -13.282 66.837 9.75 1 38.88 446 VAL A C 1
ATOM 881 O O . VAL A 1 116 ? -13.786 67.22 8.691 1 40.19 446 VAL A O 1
ATOM 885 N N . GLY A 1 117 ? -13.997 66.36 10.762 1 38.08 447 GLY A N 1
ATOM 886 C CA . GLY A 1 117 ? -15.446 66.237 10.66 1 38.04 447 GLY A CA 1
ATOM 887 C C . GLY A 1 117 ? -15.867 64.852 10.178 1 38.34 447 GLY A C 1
ATOM 888 O O . GLY A 1 117 ? -17.025 64.484 10.342 1 38.1 447 GLY A O 1
ATOM 889 N N . GLY A 1 118 ? -14.931 64.109 9.566 1 38.25 448 GLY A N 1
ATOM 890 C CA . GLY A 1 118 ? -15.132 62.764 9.052 1 38.7 448 GLY A CA 1
ATOM 891 C C . GLY A 1 118 ? -15.199 62.66 7.541 1 38.6 448 GLY A C 1
ATOM 892 O O . GLY A 1 118 ? -15.757 63.525 6.865 1 38.53 448 GLY A O 1
ATOM 893 N N . ASN A 1 119 ? -14.573 61.619 7.013 1 38.83 449 ASN A N 1
ATOM 89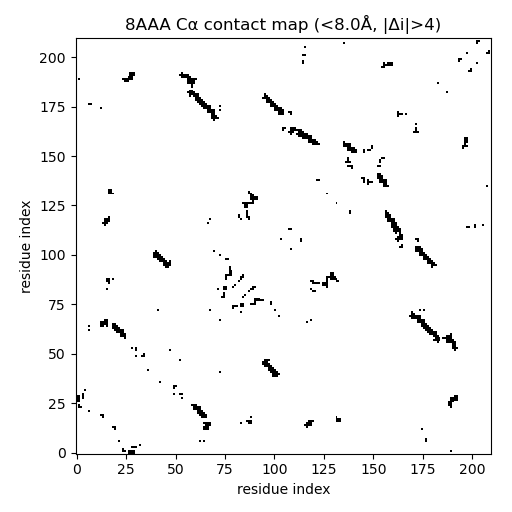4 C CA . ASN A 1 119 ? -14.624 61.213 5.624 1 39.2 449 ASN A CA 1
ATOM 895 C C . ASN A 1 119 ? -15.653 60.068 5.547 1 39.48 449 ASN A C 1
ATOM 896 O O . ASN A 1 119 ? -15.341 58.884 5.788 1 37.7 449 ASN A O 1
ATOM 901 N N . TYR A 1 120 ? -16.873 60.446 5.199 1 39.79 450 TYR A N 1
ATOM 902 C CA . TYR A 1 120 ? -18.013 59.547 5.038 1 41.26 450 TYR A CA 1
ATOM 903 C C . TYR A 1 120 ? -18.029 58.831 3.671 1 40.95 450 TYR A C 1
ATOM 904 O O . TYR A 1 120 ? -18.962 58.087 3.396 1 40.06 450 TYR A O 1
ATOM 913 N N . ASN A 1 121 ? -16.997 59.032 2.841 1 40.59 451 ASN A N 1
ATOM 914 C CA . ASN A 1 121 ? -16.918 58.461 1.504 1 40.45 451 ASN A CA 1
ATOM 915 C C . ASN A 1 121 ? -16.413 57.036 1.477 1 40.17 451 ASN A C 1
ATOM 916 O O . ASN A 1 121 ? -16.46 56.417 0.422 1 41.09 451 ASN A O 1
ATOM 921 N N . TYR A 1 122 ? -15.922 56.504 2.599 1 38.63 452 TYR A N 1
ATOM 922 C CA . TYR A 1 122 ? -15.517 55.093 2.649 1 37.22 452 TYR A CA 1
ATOM 923 C C . TYR A 1 122 ? -16.625 54.367 3.359 1 35.76 452 TYR A C 1
ATOM 924 O O . TYR A 1 122 ? -17.036 54.818 4.414 1 37.55 452 TYR A O 1
ATOM 933 N N . LEU A 1 123 ? -17.127 53.282 2.796 1 34.06 453 LEU A N 1
ATOM 934 C CA . LEU A 1 123 ? -18.217 52.537 3.407 1 33.49 453 LEU A CA 1
ATOM 935 C C . LEU A 1 123 ? -17.867 51.095 3.622 1 34.04 453 LEU A C 1
ATOM 936 O O . LEU A 1 123 ? -16.932 50.562 3.045 1 35.13 453 LEU A O 1
ATOM 941 N N . TYR A 1 124 ? -18.647 50.454 4.465 1 32.26 454 TYR A N 1
ATOM 942 C CA . TYR A 1 124 ? -18.587 49.023 4.644 1 31.47 454 TYR A CA 1
ATOM 943 C C . TYR A 1 124 ? -20.061 48.563 4.726 1 32.04 454 TYR A C 1
ATOM 944 O O . TYR A 1 124 ? -20.945 49.38 5 1 33.85 454 TYR A O 1
ATOM 953 N N . ARG A 1 125 ? -20.339 47.306 4.416 1 31.12 455 ARG A 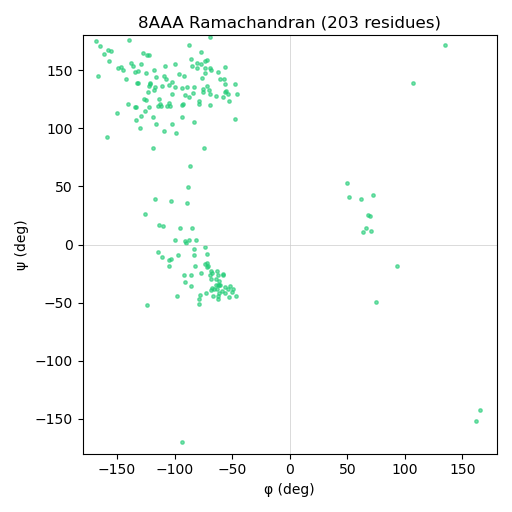N 1
ATOM 954 C CA . ARG A 1 125 ? -21.694 46.742 4.517 1 30.45 455 ARG A CA 1
ATOM 955 C C . ARG A 1 125 ? -21.953 46.438 5.96 1 30.29 455 ARG A C 1
ATOM 956 O O . ARG A 1 125 ? -21.254 45.597 6.528 1 29.72 455 ARG A O 1
ATOM 964 N N . LEU A 1 126 ? -22.994 47.054 6.536 1 28.59 456 LEU A N 1
ATOM 965 C CA . LEU A 1 126 ? -23.359 46.891 7.941 1 30.44 456 LEU A CA 1
ATOM 966 C C . LEU A 1 126 ? -24.358 45.725 8.083 1 33.39 456 LEU A C 1
ATOM 967 O O . LEU A 1 126 ? -24.366 45.058 9.113 1 34.49 456 LEU A O 1
ATOM 972 N N . PHE A 1 127 ? -25.215 45.508 7.073 1 34.7 457 PHE A N 1
ATOM 973 C CA . PHE A 1 127 ? -26.234 44.461 7.157 1 35.68 457 PHE A CA 1
ATOM 974 C C . PHE A 1 127 ? -26.125 43.503 5.985 1 38.25 457 PHE A C 1
ATOM 975 O O . PHE A 1 127 ? -25.865 43.924 4.866 1 38.86 457 PHE A O 1
ATOM 983 N N . ARG A 1 128 ? -26.453 42.236 6.217 1 39.79 458 ARG A N 1
ATOM 984 C CA . ARG A 1 128 ? -26.478 41.202 5.194 1 40.59 458 ARG A CA 1
ATOM 985 C C . ARG A 1 128 ? -27.209 39.979 5.765 1 41.6 458 ARG A C 1
ATOM 986 O O . ARG A 1 128 ? -27.085 39.706 6.96 1 42.28 458 ARG A O 1
ATOM 994 N N . LYS A 1 129 ? -27.965 39.259 4.927 1 41.2 459 LYS A N 1
ATOM 995 C CA . LYS A 1 129 ? -28.736 38.081 5.356 1 41.71 459 LYS A CA 1
ATOM 996 C C . LYS A 1 129 ? -27.86 36.905 5.763 1 42.17 459 LYS A C 1
ATOM 997 O O . LYS A 1 129 ? -28.325 36.029 6.471 1 42.55 459 LYS A O 1
ATOM 1003 N N . SER A 1 130 ? -26.625 36.841 5.253 1 42.39 460 SER A N 1
ATOM 1004 C CA . SER A 1 130 ? -25.695 35.744 5.544 1 42.73 460 SER A CA 1
ATOM 1005 C C . SER A 1 130 ? -24.235 36.179 5.291 1 42.05 460 SER A C 1
ATOM 1006 O O . SER A 1 130 ? -23.995 37.231 4.719 1 42.46 460 SER A O 1
ATOM 1009 N N . ASN A 1 131 ? -23.263 35.386 5.747 1 41.72 461 ASN A N 1
ATOM 1010 C CA . ASN A 1 131 ? -21.852 35.677 5.537 1 41.73 461 ASN A CA 1
ATOM 1011 C C . ASN A 1 131 ? -21.467 35.456 4.073 1 42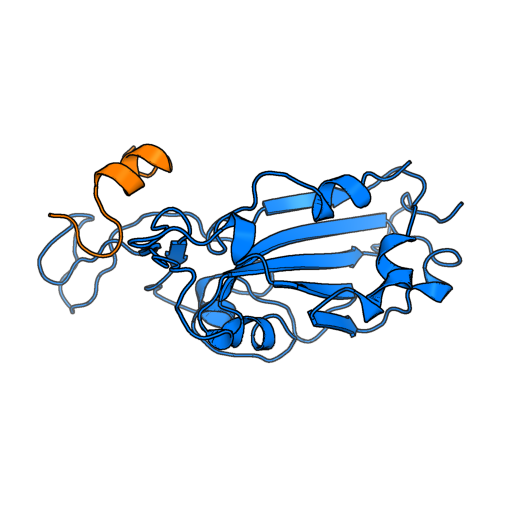.35 461 ASN A C 1
ATOM 1012 O O . ASN A 1 131 ? -22.165 34.759 3.34 1 42.96 461 ASN A O 1
ATOM 1017 N N . LEU A 1 132 ? -20.37 36.073 3.642 1 41.89 462 LEU A N 1
ATOM 1018 C CA . LEU A 1 132 ? -19.886 35.897 2.281 1 41.55 462 LEU A CA 1
ATOM 1019 C C . LEU A 1 132 ? -19.128 34.598 2.229 1 42.61 462 LEU A C 1
ATOM 1020 O O . LEU A 1 132 ? -18.614 34.11 3.248 1 43.41 462 LEU A O 1
ATOM 1025 N N . LYS A 1 133 ? -19.042 34.044 1.039 1 43.04 463 LYS A N 1
ATOM 1026 C CA . LYS A 1 133 ? -18.205 32.896 0.799 1 44.63 463 LYS A CA 1
ATOM 1027 C C . LYS A 1 133 ? -16.829 33.519 0.511 1 46.1 463 LYS A C 1
ATOM 1028 O O . LYS A 1 133 ? -16.741 34.714 0.19 1 46.51 463 LYS A O 1
ATOM 1034 N N . PRO A 1 134 ? -15.726 32.771 0.644 1 47.28 464 PRO A N 1
ATOM 1035 C CA . PRO A 1 134 ? -14.408 33.361 0.346 1 47.97 464 PRO A CA 1
ATOM 1036 C C . PRO A 1 134 ? -14.332 34.003 -1.047 1 48.98 464 PRO A C 1
ATOM 1037 O O . PRO A 1 134 ? -14.788 33.423 -2.03 1 50.2 464 PRO A O 1
ATOM 1041 N N . PHE A 1 135 ? -13.861 35.251 -1.105 1 48.4 465 PHE A N 1
ATOM 1042 C CA . PHE A 1 135 ? -13.714 36.039 -2.331 1 48.32 465 PHE A CA 1
ATOM 1043 C C . PHE A 1 135 ? -15.032 36.499 -2.961 1 47.55 465 PHE A C 1
ATOM 1044 O O . PHE A 1 135 ? -15.016 37 -4.08 1 46.84 465 PHE A O 1
ATOM 1052 N N . GLU A 1 136 ? -16.156 36.373 -2.247 1 47.06 466 GLU A N 1
ATOM 1053 C CA . GLU A 1 136 ? -17.439 36.864 -2.765 1 46.36 466 GLU A CA 1
ATOM 1054 C C . GLU A 1 136 ? -17.443 38.374 -2.625 1 45.45 466 GLU A C 1
ATOM 1055 O O . GLU A 1 136 ? -16.896 38.891 -1.651 1 46.19 466 GLU A O 1
ATOM 1061 N N . ARG A 1 137 ? -18.035 39.092 -3.6 1 44.13 467 ARG A N 1
ATOM 1062 C CA . ARG A 1 137 ? -18.118 40.556 -3.591 1 42.82 467 ARG A CA 1
ATOM 1063 C C . ARG A 1 137 ? -19.591 40.932 -3.677 1 43.38 467 ARG A C 1
ATOM 1064 O O . ARG A 1 137 ? -20.296 40.412 -4.542 1 44.87 467 ARG A O 1
ATOM 1072 N N . ASP A 1 138 ? -20.057 41.835 -2.809 1 41.49 468 ASP A N 1
ATOM 1073 C CA . ASP A 1 138 ? -21.446 42.257 -2.818 1 39.61 468 ASP A CA 1
ATOM 1074 C C . ASP A 1 138 ? -21.533 43.763 -2.842 1 37.4 468 ASP A C 1
ATOM 1075 O O . ASP A 1 138 ? -21.266 44.397 -1.822 1 36.63 468 ASP A O 1
ATOM 1080 N N . ILE A 1 139 ? -21.98 44.348 -3.963 1 36.6 469 ILE A N 1
ATOM 1081 C CA . ILE A 1 139 ? -22.142 45.789 -4.045 1 36.69 469 ILE A CA 1
ATOM 1082 C C . ILE A 1 139 ? -23.585 46.212 -4.191 1 37.58 469 ILE A C 1
ATOM 1083 O O . ILE A 1 139 ? -23.835 47.377 -4.489 1 38.63 469 ILE A O 1
ATOM 1088 N N . SER A 1 140 ? -24.534 45.314 -3.894 1 38.07 470 SER A N 1
ATOM 1089 C CA . SER A 1 140 ? -25.941 45.666 -3.96 1 39.59 470 SER A CA 1
ATOM 1090 C C . SER A 1 140 ? -26.276 46.646 -2.868 1 41.03 470 SER A C 1
ATOM 1091 O O . SER A 1 140 ? -25.623 46.682 -1.814 1 41.76 470 SER A O 1
ATOM 1094 N N . THR A 1 141 ? -27.248 47.495 -3.14 1 41.8 471 THR A N 1
ATOM 1095 C CA . THR A 1 141 ? -27.752 48.454 -2.168 1 43.21 471 THR A CA 1
ATOM 1096 C C . THR A 1 141 ? -29.24 48.14 -1.876 1 43.1 471 THR A C 1
ATOM 1097 O O . THR A 1 141 ? -30.052 49.043 -1.732 1 44.01 471 THR A O 1
ATOM 1101 N N . GLU A 1 142 ? -29.59 46.859 -1.802 1 42.57 472 GLU A N 1
ATOM 1102 C CA . GLU A 1 142 ? -30.941 46.415 -1.491 1 42.83 472 GLU A CA 1
ATOM 1103 C C . GLU A 1 142 ? -31.273 46.747 -0.01 1 41.51 472 GLU A C 1
ATOM 1104 O O . GLU A 1 142 ? -30.526 46.373 0.886 1 40.95 472 GLU A O 1
ATOM 1110 N N . ILE A 1 143 ? -32.42 47.403 0.239 1 40.17 473 ILE A N 1
ATOM 1111 C CA . ILE A 1 143 ? -32.884 47.732 1.572 1 39.82 473 ILE A CA 1
ATOM 1112 C C . ILE A 1 143 ? -32.975 46.467 2.441 1 39.67 473 ILE A C 1
ATOM 1113 O O . ILE A 1 143 ? -33.445 45.437 1.976 1 40.47 473 ILE A O 1
ATOM 1118 N N . TYR A 1 144 ? -32.438 46.527 3.649 1 38.82 474 TYR A N 1
ATOM 1119 C CA . TYR A 1 144 ? -32.346 45.385 4.537 1 38.5 474 TYR A CA 1
ATOM 1120 C C . TYR A 1 144 ? -33.532 45.244 5.447 1 39.03 474 TYR A C 1
ATOM 1121 O O . TYR A 1 144 ? -33.936 46.202 6.084 1 39.42 474 TYR A O 1
ATOM 1130 N N . GLN A 1 145 ? -34.119 44.059 5.465 1 39.66 475 GLN A N 1
ATOM 1131 C CA . GLN A 1 145 ? -35.291 43.794 6.269 1 40.61 475 GLN A CA 1
ATOM 1132 C C . GLN A 1 145 ? -34.813 43.467 7.663 1 40.87 475 GLN A C 1
ATOM 1133 O O . GLN A 1 145 ? -34.238 42.382 7.872 1 41.73 475 GLN A O 1
ATOM 1139 N N . ALA A 1 146 ? -34.972 44.408 8.608 1 39.68 476 ALA A N 1
ATOM 1140 C CA . ALA A 1 146 ? -34.51 44.139 9.981 1 39.54 476 ALA A CA 1
ATOM 1141 C C . ALA A 1 146 ? -35.589 43.541 10.88 1 39.63 476 ALA A C 1
ATOM 1142 O O . ALA A 1 146 ? -35.269 42.84 11.829 1 38.9 476 ALA A O 1
ATOM 1144 N N . GLY A 1 147 ? -36.841 43.816 10.584 1 39.84 477 GLY A N 1
ATOM 1145 C CA . GLY A 1 147 ? -37.945 43.229 11.312 1 40.63 477 GLY A CA 1
ATOM 1146 C C . GLY A 1 147 ? -38.437 41.971 10.632 1 41.3 477 GLY A C 1
ATOM 1147 O O . GLY A 1 147 ? -37.816 41.457 9.692 1 41.79 477 GLY A O 1
ATOM 1148 N N . SER A 1 148 ? -39.558 41.477 11.098 1 41.25 478 SER A N 1
ATOM 1149 C CA . SER A 1 148 ? -40.206 40.307 10.506 1 42.23 478 SER A CA 1
ATOM 1150 C C . SER A 1 148 ? -41.06 40.686 9.276 1 42.28 478 SER A C 1
ATOM 1151 O O . SER A 1 148 ? -41.439 39.809 8.508 1 41.24 478 SER A O 1
ATOM 1154 N N . THR A 1 149 ? -41.423 41.961 9.133 1 42.95 479 THR A N 1
ATOM 1155 C CA . THR A 1 149 ? -42.231 42.412 8.03 1 43.83 479 THR A CA 1
ATOM 1156 C C . THR A 1 149 ? -41.399 42.775 6.823 1 45.3 479 THR A C 1
ATOM 1157 O O . THR A 1 149 ? -40.545 43.65 6.905 1 44.66 479 THR A O 1
ATOM 1161 N N . PRO A 1 150 ? -41.74 42.193 5.656 1 47.02 480 PRO A N 1
ATOM 1162 C CA . PRO A 1 150 ? -41.018 42.523 4.419 1 47.02 480 PRO A CA 1
ATOM 1163 C C . PRO A 1 150 ? -41.028 43.999 4.068 1 46.2 480 PRO A C 1
ATOM 1164 O O . PRO A 1 150 ? -41.982 44.708 4.346 1 46.34 480 PRO A O 1
ATOM 1168 N N . CYS A 1 151 ? -39.916 44.476 3.545 1 46.25 481 CYS A N 1
ATOM 1169 C CA . CYS A 1 151 ? -39.724 45.884 3.257 1 47.89 481 CYS A CA 1
ATOM 1170 C C . CYS A 1 151 ? -40.241 46.314 1.907 1 49.45 481 CYS A C 1
ATOM 1171 O O . CYS A 1 151 ? -40.487 47.504 1.717 1 48.9 481 CYS A O 1
ATOM 1174 N N . ASN A 1 152 ? -40.301 45.362 0.943 1 51.25 482 ASN A N 1
ATOM 1175 C CA . ASN A 1 152 ? -40.645 45.588 -0.47 1 53.04 482 ASN A CA 1
ATOM 1176 C C . ASN A 1 152 ? -39.769 46.724 -1.053 1 53.42 482 ASN A C 1
ATOM 1177 O O . ASN A 1 152 ? -40.264 47.616 -1.748 1 53.92 482 ASN A O 1
ATOM 1182 N N . GLY A 1 153 ? -38.484 46.688 -0.668 1 52.75 483 GLY A N 1
ATOM 1183 C CA . GLY A 1 153 ? -37.446 47.621 -1.069 1 52.44 483 GLY A CA 1
ATOM 1184 C C . GLY A 1 153 ? -37.619 49.055 -0.637 1 52.46 483 GLY A C 1
ATOM 1185 O O . GLY A 1 153 ? -36.864 49.914 -1.085 1 53.64 483 GLY A O 1
ATOM 1186 N N . VAL A 1 154 ? -38.572 49.339 0.249 1 51.31 484 VAL A N 1
ATOM 1187 C CA . VAL A 1 154 ? -38.808 50.709 0.709 1 50.34 484 VAL A CA 1
ATOM 1188 C C . VAL A 1 154 ? -38.053 51.009 1.975 1 49.01 484 VAL A C 1
ATOM 1189 O O . VAL A 1 154 ? -38.292 50.367 3.001 1 48.82 484 VAL A O 1
ATOM 1193 N N . GLU A 1 155 ? -37.18 52.011 1.923 1 47.74 485 GLU A N 1
ATOM 1194 C CA . GLU A 1 155 ? -36.363 52.399 3.053 1 47.58 485 GLU A CA 1
ATOM 1195 C C . GLU A 1 155 ? -37.201 53.155 4.066 1 49.26 485 GLU A C 1
ATOM 1196 O O . GLU A 1 155 ? -37.935 54.079 3.704 1 50.02 485 GLU A O 1
ATOM 1202 N N . GLY A 1 156 ? -37.09 52.753 5.326 1 48.75 486 GLY A N 1
ATOM 1203 C CA . GLY A 1 156 ? -37.812 53.377 6.426 1 48.69 486 GLY A CA 1
ATOM 1204 C C . GLY A 1 156 ? -37.805 52.541 7.695 1 47.8 486 GLY A C 1
ATOM 1205 O O . GLY A 1 156 ? -36.816 51.87 8.016 1 47.54 486 GLY A O 1
ATOM 1206 N N . PHE A 1 157 ? -38.938 52.554 8.403 1 46.57 487 PHE A N 1
ATOM 1207 C CA . PHE A 1 157 ? -39.173 51.813 9.645 1 45.68 487 PHE A CA 1
ATOM 1208 C C . PHE A 1 157 ? -38.728 50.348 9.537 1 43.9 487 PHE A C 1
ATOM 1209 O O . PHE A 1 157 ? -39.34 49.593 8.807 1 44.73 487 PHE A O 1
ATOM 1217 N N . ASN A 1 158 ? -37.628 49.98 10.203 1 41.69 488 ASN A N 1
ATOM 1218 C CA . ASN A 1 158 ? -37.1 48.614 10.195 1 40.24 488 ASN A CA 1
ATOM 1219 C C . ASN A 1 158 ? -36.577 48.136 8.837 1 38.6 488 ASN A C 1
ATOM 1220 O O . ASN A 1 158 ? -36.341 46.945 8.662 1 38.27 488 ASN A O 1
ATOM 1225 N N . CYS A 1 159 ? -36.382 49.043 7.89 1 38.15 489 CYS A N 1
ATOM 1226 C CA . CYS A 1 159 ? -35.94 48.72 6.538 1 38.27 489 CYS A CA 1
ATOM 1227 C C . CYS A 1 159 ? -34.791 49.633 6.261 1 37.86 489 CYS A C 1
ATOM 1228 O O . CYS A 1 159 ? -34.974 50.833 6.063 1 37.27 489 CYS A O 1
ATOM 1231 N N . TYR A 1 160 ? -33.6 49.087 6.391 1 37.28 490 TYR A N 1
ATOM 1232 C CA . TYR A 1 160 ? -32.424 49.921 6.423 1 38 490 TYR A CA 1
ATOM 1233 C C . TYR A 1 160 ? -31.533 49.847 5.208 1 39.23 490 TYR A C 1
ATOM 1234 O O . TYR A 1 160 ? -31.273 48.773 4.668 1 40.41 490 TYR A O 1
ATOM 1243 N N . PHE A 1 161 ? -30.926 51.006 4.847 1 38.22 491 PHE A N 1
ATOM 1244 C CA . PHE A 1 161 ? -29.886 51.102 3.81 1 37.8 491 PHE A CA 1
ATOM 1245 C C . PHE A 1 161 ? -28.75 50.17 4.257 1 36.29 491 PHE A C 1
ATOM 1246 O O . PHE A 1 161 ? -28.454 50.146 5.443 1 36.24 491 PHE A O 1
ATOM 1254 N N . PRO A 1 162 ? -28.301 49.251 3.407 1 34.56 492 PRO A N 1
ATOM 1255 C CA . PRO A 1 162 ? -27.385 48.201 3.87 1 34.57 492 PRO A CA 1
ATOM 1256 C C . PRO A 1 162 ? -25.95 48.598 4.194 1 35.56 492 PRO A C 1
ATOM 1257 O O . PRO A 1 162 ? -25.194 47.807 4.781 1 35.8 492 PRO A O 1
ATOM 1261 N N . LEU A 1 163 ? -25.532 49.768 3.737 1 35.58 493 LEU A N 1
ATOM 1262 C CA . LEU A 1 163 ? -24.148 50.202 3.856 1 35.2 493 LEU A CA 1
ATOM 1263 C C . LEU A 1 163 ? -23.977 51.301 4.868 1 35.71 493 LEU A C 1
ATOM 1264 O O . LEU A 1 163 ? -24.902 52.094 5.085 1 36.69 493 LEU A O 1
ATOM 1269 N N . GLN A 1 164 ? -22.781 51.4 5.445 1 34.12 494 GLN A N 1
ATOM 1270 C CA . GLN A 1 164 ? -22.531 52.399 6.48 1 34.26 494 GLN A CA 1
ATOM 1271 C C . GLN A 1 164 ? -21.234 53.172 6.208 1 35.13 494 GLN A C 1
ATOM 1272 O O . GLN A 1 164 ? -20.241 52.562 5.817 1 35.48 494 GLN A O 1
ATOM 1278 N N . SER A 1 165 ? -21.228 54.507 6.42 1 34.58 495 SER A N 1
ATOM 1279 C CA . SER A 1 165 ? -20.038 55.353 6.275 1 35.56 495 SER A CA 1
ATOM 1280 C C . SER A 1 165 ? -19.076 55.126 7.432 1 35.94 495 SER A C 1
ATOM 1281 O O . SER A 1 165 ? -19.495 54.897 8.576 1 36 495 SER A O 1
ATOM 1284 N N . TYR A 1 166 ? -17.776 55.26 7.155 1 36.1 496 TYR A N 1
ATOM 1285 C CA . TYR A 1 166 ? -16.769 55.11 8.201 1 35.12 496 TYR A CA 1
ATOM 1286 C C . TYR A 1 166 ? -16.577 56.448 8.931 1 35.95 496 TYR A C 1
ATOM 1287 O O . TYR A 1 166 ? -16.392 56.443 10.145 1 35.72 496 TYR A O 1
ATOM 1296 N N . GLY A 1 167 ? -16.67 57.573 8.222 1 36.35 497 GLY A N 1
ATOM 1297 C CA . GLY A 1 167 ? -16.543 58.887 8.862 1 36.87 497 GLY A CA 1
ATOM 1298 C C . GLY A 1 167 ? -15.189 59.094 9.51 1 36.95 497 GLY A C 1
ATOM 1299 O O . GLY A 1 167 ? -15.084 59.683 10.589 1 38.06 497 GLY A O 1
ATOM 1300 N N . PHE A 1 168 ? -14.141 58.618 8.843 1 34.38 498 PHE A N 1
ATOM 1301 C CA . PHE A 1 168 ? -12.773 58.696 9.348 1 34.15 498 PHE A CA 1
ATOM 1302 C C . PHE A 1 168 ? -12.315 60.096 9.774 1 35.26 498 PHE A C 1
ATOM 1303 O O . PHE A 1 168 ? -12.311 60.989 8.962 1 35.58 498 PHE A O 1
ATOM 1311 N N . GLN A 1 169 ? -11.877 60.271 11.021 1 36.16 499 GLN A N 1
ATOM 1312 C CA . GLN A 1 169 ? -11.355 61.554 11.5 1 36.66 499 GLN A CA 1
ATOM 1313 C C . GLN A 1 169 ? -9.875 61.39 11.863 1 38.04 499 GLN A C 1
ATOM 1314 O O . GLN A 1 169 ? -9.479 60.309 12.315 1 39 499 GLN A O 1
ATOM 1320 N N . PRO A 1 170 ? -9.024 62.411 11.632 1 37.7 500 PRO A N 1
ATOM 1321 C CA . PRO A 1 170 ? -7.581 62.219 11.868 1 38.53 500 PRO A CA 1
ATOM 1322 C C . PRO A 1 170 ? -7.188 62.14 13.333 1 39.37 500 PRO A C 1
ATOM 1323 O O . PRO A 1 170 ? -6.135 61.62 13.656 1 38.88 500 PRO A O 1
ATOM 1327 N N . THR A 1 171 ? -8.04 62.628 14.211 1 40.72 501 THR A N 1
ATOM 1328 C CA . THR A 1 171 ? -7.8 62.605 15.649 1 42.72 501 THR A CA 1
ATOM 1329 C C . THR A 1 171 ? -8.365 61.35 16.333 1 44.18 501 THR A C 1
ATOM 1330 O O . THR A 1 171 ? -8.201 61.201 17.552 1 44.71 501 THR A O 1
ATOM 1334 N N . ASN A 1 172 ? -8.952 60.406 15.557 1 43.51 502 ASN A N 1
ATOM 1335 C CA . ASN A 1 172 ? -9.39 59.154 16.138 1 44.26 502 ASN A CA 1
ATOM 1336 C C . ASN A 1 172 ? -8.159 58.333 16.412 1 44.49 502 ASN A C 1
ATOM 1337 O O . ASN A 1 172 ? -7.166 58.442 15.686 1 45.06 502 ASN A O 1
ATOM 1342 N N . GLY A 1 173 ? -8.247 57.462 17.415 1 43.96 503 GLY A N 1
ATOM 1343 C CA . GLY A 1 173 ? -7.176 56.548 17.786 1 43.88 503 GLY A CA 1
ATOM 1344 C C . GLY A 1 173 ? -6.76 55.682 16.617 1 43.72 503 GLY A C 1
ATOM 1345 O O . GLY A 1 173 ? -7.54 55.469 15.685 1 43.65 503 GLY A O 1
ATOM 1346 N N . VAL A 1 174 ? -5.517 55.241 16.624 1 43.19 504 VAL A N 1
ATOM 1347 C CA . VAL A 1 174 ? -4.904 54.476 15.556 1 42.79 504 VAL A CA 1
ATOM 1348 C C . VAL A 1 174 ? -5.747 53.283 15.072 1 42.29 504 VAL A C 1
ATOM 1349 O O . VAL A 1 174 ? -5.812 53.022 13.863 1 42.86 504 VAL A O 1
ATOM 1353 N N . GLY A 1 175 ? -6.417 52.594 15.989 1 41.51 505 GLY A N 1
ATOM 1354 C CA . GLY A 1 175 ? -7.256 51.457 15.62 1 40.45 505 GLY A CA 1
ATOM 1355 C C . GLY A 1 175 ? -8.487 51.846 14.829 1 39.89 505 GLY A C 1
ATOM 1356 O O . GLY A 1 175 ? -9.053 51.013 14.107 1 39.51 505 GLY A O 1
ATOM 1357 N N . TYR A 1 176 ? -8.919 53.097 14.946 1 39.44 506 TYR A N 1
ATOM 1358 C CA . TYR A 1 176 ? -10.076 53.587 14.211 1 40.2 506 TYR A CA 1
ATOM 1359 C C . TYR A 1 176 ? -9.705 54.395 12.946 1 38.74 506 TYR A C 1
ATOM 1360 O O . TYR A 1 176 ? -10.574 54.972 12.297 1 38.21 506 TYR A O 1
ATOM 1369 N N . GLN A 1 177 ? -8.433 54.475 12.647 1 37.16 507 GLN A N 1
ATOM 1370 C CA . GLN A 1 177 ? -7.926 55.205 11.537 1 37.15 507 GLN A CA 1
ATOM 1371 C C . GLN A 1 177 ? -7.98 54.348 10.274 1 37.19 507 GLN A C 1
ATOM 1372 O O . GLN A 1 177 ? -7.986 53.106 10.32 1 37.83 507 GLN A O 1
ATOM 1378 N N . PRO A 1 178 ? -8.071 55.007 9.115 1 36.66 508 PRO A N 1
ATOM 1379 C CA . PRO A 1 178 ? -8.098 54.256 7.86 1 36.62 508 PRO A CA 1
ATOM 1380 C C . PRO A 1 178 ? -6.754 53.637 7.489 1 38.11 508 PRO A C 1
ATOM 1381 O O . PRO A 1 178 ? -5.692 54.25 7.604 1 39.15 508 PRO A O 1
ATOM 1385 N N . TYR A 1 179 ? -6.804 52.401 7.055 1 38.03 509 TYR A N 1
ATOM 1386 C CA . TYR A 1 179 ? -5.633 51.698 6.561 1 39.11 509 TYR A CA 1
ATOM 1387 C C . TYR A 1 179 ? -5.931 51.252 5.126 1 38.32 509 TYR A C 1
ATOM 1388 O O . TYR A 1 179 ? -7.05 50.805 4.854 1 38.49 509 TYR A O 1
ATOM 1397 N N . ARG A 1 180 ? -4.963 51.411 4.201 1 37.02 510 ARG A N 1
ATOM 1398 C CA . ARG A 1 180 ? -5.137 50.897 2.852 1 35.66 510 ARG A CA 1
ATOM 1399 C C . ARG A 1 180 ? -4.59 49.475 2.896 1 36.95 510 ARG A C 1
ATOM 1400 O O . ARG A 1 180 ? -3.571 49.209 3.545 1 36.58 510 ARG A O 1
ATOM 1408 N N . VAL A 1 181 ? -5.326 48.543 2.301 1 37.56 511 VAL A N 1
ATOM 1409 C CA . VAL A 1 181 ? -4.959 47.128 2.307 1 38.33 511 VAL A CA 1
ATOM 1410 C C . VAL A 1 181 ? -4.817 46.648 0.89 1 39.39 511 VAL A C 1
ATOM 1411 O O . VAL A 1 181 ? -5.657 46.953 0.057 1 39.2 511 VAL A O 1
ATOM 1415 N N . VAL A 1 182 ? -3.779 45.836 0.624 1 39.84 512 VAL A N 1
ATOM 1416 C CA . VAL A 1 182 ? -3.596 45.178 -0.64 1 41.48 512 VAL A CA 1
ATOM 1417 C C . VAL A 1 182 ? -3.466 43.675 -0.326 1 43.54 512 VAL A C 1
ATOM 1418 O O . VAL A 1 182 ? -2.629 43.282 0.477 1 43.98 512 VAL A O 1
ATOM 1422 N N . VAL A 1 183 ? -4.305 42.852 -0.937 1 44.63 513 VAL A N 1
ATOM 1423 C CA . VAL A 1 183 ? -4.301 41.401 -0.769 1 45.87 513 VAL A CA 1
ATOM 1424 C C . VAL A 1 183 ? -3.835 40.819 -2.11 1 48.75 513 VAL A C 1
ATOM 1425 O O . VAL A 1 183 ? -4.494 41.047 -3.124 1 49.32 513 VAL A O 1
ATOM 1429 N N . LEU A 1 184 ? -2.718 40.081 -2.128 1 49.86 514 LEU A N 1
ATOM 1430 C CA . LEU A 1 184 ? -2.234 39.47 -3.355 1 51.31 514 LEU A CA 1
ATOM 1431 C C . LEU A 1 184 ? -2.487 37.99 -3.328 1 53.54 514 LEU A C 1
ATOM 1432 O O . LEU A 1 184 ? -1.957 37.314 -2.463 1 53.16 514 LEU A O 1
ATOM 1437 N N . SER A 1 185 ? -3.269 37.475 -4.275 1 55.74 515 SER A N 1
ATOM 1438 C CA . SER A 1 185 ? -3.507 36.04 -4.369 1 58.82 515 SER A CA 1
ATOM 1439 C C . SER A 1 185 ? -2.682 35.494 -5.52 1 62.38 515 SER A C 1
ATOM 1440 O O . SER A 1 185 ? -2.877 35.904 -6.663 1 62.14 515 SER A O 1
ATOM 1443 N N . PHE A 1 186 ? -1.769 34.574 -5.228 1 65.38 516 PHE A N 1
ATOM 1444 C CA . PHE A 1 186 ? -0.935 33.976 -6.257 1 69.09 516 PHE A CA 1
ATOM 1445 C C . PHE A 1 186 ? -1.589 32.692 -6.723 1 74.27 516 PHE A C 1
ATOM 1446 O O . PHE A 1 186 ? -1.67 31.714 -5.971 1 75.03 516 PHE A O 1
ATOM 1454 N N . GLU A 1 187 ? -2.108 32.706 -7.946 1 77.45 517 GLU A N 1
ATOM 1455 C CA . GLU A 1 187 ? -2.816 31.554 -8.48 1 81.17 517 GLU A CA 1
ATOM 1456 C C . GLU A 1 187 ? -2.027 30.76 -9.503 1 84.45 517 GLU A C 1
ATOM 1457 O O . GLU A 1 187 ? -1.621 31.295 -10.54 1 84.63 517 GLU A O 1
ATOM 1463 N N . LEU A 1 188 ? -1.825 29.473 -9.218 1 86.8 518 LEU A N 1
ATOM 1464 C CA . LEU A 1 188 ? -1.166 28.598 -10.164 1 89.69 518 LEU A CA 1
ATOM 1465 C C . LEU A 1 188 ? -2.135 27.494 -10.543 1 92.46 518 LEU A C 1
ATOM 1466 O O . LEU A 1 188 ? -2.144 26.423 -9.934 1 92.75 518 LEU A O 1
ATOM 1471 N N . LEU A 1 189 ? -3.015 27.801 -11.502 1 94.26 519 LEU A N 1
ATOM 1472 C CA . LEU A 1 189 ? -4.013 26.855 -11.995 1 96.41 519 LEU A CA 1
ATOM 1473 C C . LEU A 1 189 ? -3.42 25.998 -13.138 1 98.5 519 LEU A C 1
ATOM 1474 O O . LEU A 1 189 ? -2.291 26.251 -13.578 1 98.91 519 LEU A O 1
ATOM 1479 N N . HIS A 1 190 ? -4.157 24.964 -13.596 1 99.56 520 HIS A N 1
ATOM 1480 C CA . HIS A 1 190 ? -3.704 24.111 -14.698 1 100.81 520 HIS A CA 1
ATOM 1481 C C . HIS A 1 190 ? -3.837 24.857 -16.032 1 100.62 520 HIS A C 1
ATOM 1482 O O . HIS A 1 190 ? -4.829 24.713 -16.751 1 100.79 520 HIS A O 1
ATOM 1489 N N . ALA A 1 191 ? -2.825 25.679 -16.325 1 100 521 ALA A N 1
ATOM 1490 C CA . ALA A 1 191 ? -2.683 26.536 -17.499 1 99.78 521 ALA A CA 1
ATOM 1491 C C . ALA A 1 191 ? -1.203 26.989 -17.589 1 99.28 521 ALA A C 1
ATOM 1492 O O . ALA A 1 191 ? -0.425 26.754 -16.651 1 99.48 521 ALA A O 1
ATOM 1494 N N . PRO A 1 192 ? -0.777 27.635 -18.698 1 98.3 522 PRO A N 1
ATOM 1495 C CA . PRO A 1 192 ? 0.625 28.082 -18.779 1 97.41 522 PRO A CA 1
ATOM 1496 C C . PRO A 1 192 ? 0.868 29.321 -17.914 1 95.87 522 PRO A C 1
ATOM 1497 O O . PRO A 1 192 ? 0.061 30.249 -17.924 1 96.02 522 PRO A O 1
ATOM 1501 N N . ALA A 1 193 ? 1.963 29.319 -17.14 1 94.14 523 ALA A N 1
ATOM 1502 C CA . ALA A 1 193 ? 2.311 30.421 -16.249 1 92.82 523 ALA A CA 1
ATOM 1503 C C . ALA A 1 193 ? 2.724 31.661 -17.022 1 91.3 523 ALA A C 1
ATOM 1504 O O . ALA A 1 193 ? 3.696 31.625 -17.766 1 91.62 523 ALA A O 1
ATOM 1506 N N . THR A 1 194 ? 1.992 32.761 -16.833 1 89.73 524 THR A N 1
ATOM 1507 C CA . THR A 1 194 ? 2.24 34.033 -17.517 1 88.69 524 THR A CA 1
ATOM 1508 C C . THR A 1 194 ? 2.894 35.11 -16.629 1 87.07 524 THR A C 1
ATOM 1509 O O . THR A 1 194 ? 3.332 36.136 -17.142 1 86.87 524 THR A O 1
ATOM 1513 N N . VAL A 1 195 ? 2.918 34.906 -15.309 1 85.7 525 VAL A N 1
ATOM 1514 C CA . VAL A 1 195 ? 3.523 35.863 -14.384 1 84.72 525 VAL A CA 1
ATOM 1515 C C . VAL A 1 195 ? 4.799 35.247 -13.847 1 83.77 525 VAL A C 1
ATOM 1516 O O . VAL A 1 195 ? 4.759 34.424 -12.928 1 83.63 525 VAL A O 1
ATOM 1520 N N . CYS A 1 196 ? 5.928 35.619 -14.438 1 82.98 526 CYS A N 1
ATOM 1521 C CA . CYS A 1 196 ? 7.215 35.077 -14.026 1 82.8 526 CYS A CA 1
ATOM 1522 C C . CYS A 1 196 ? 8.18 36.184 -13.606 1 82.28 526 CYS A C 1
ATOM 1523 O O . CYS A 1 196 ? 7.966 37.352 -13.924 1 82.01 526 CYS A O 1
ATOM 1526 N N . GLY A 1 197 ? 9.234 35.809 -12.889 1 81.99 527 GLY A N 1
ATOM 1527 C CA . GLY A 1 197 ? 10.255 36.755 -12.454 1 82.21 527 GLY A CA 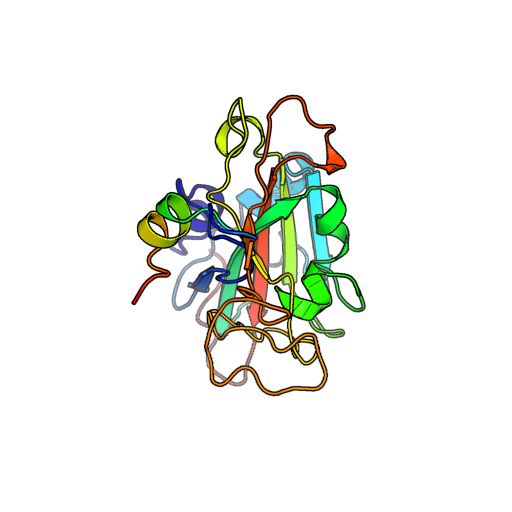1
ATOM 1528 C C . GLY A 1 197 ? 11.098 37.29 -13.599 1 81.93 527 GLY A C 1
ATOM 1529 O O . GLY A 1 197 ? 10.906 36.911 -14.76 1 82.28 527 GLY A O 1
ATOM 1530 N N . PRO A 1 198 ? 12.046 38.186 -13.302 1 81.07 528 PRO A N 1
ATOM 1531 C CA . PRO A 1 198 ? 12.883 38.739 -14.369 1 80.95 528 PRO A CA 1
ATOM 1532 C C . PRO A 1 198 ? 13.915 37.735 -14.935 1 81.31 528 PRO A C 1
ATOM 1533 O O . PRO A 1 198 ? 14.206 36.718 -14.266 1 81.39 528 PRO A O 1
ATOM 1538 N N . ALA B 2 1 ? -30.248 63.767 7.11 1 55.34 1 ALA B N 1
ATOM 1539 C CA . ALA B 2 1 ? -31.59 63.227 6.885 1 55.57 1 ALA B CA 1
ATOM 1540 C C . ALA B 2 1 ? -31.599 61.746 6.485 1 54.59 1 ALA B C 1
ATOM 1541 O O . ALA B 2 1 ? -32.656 61.113 6.543 1 55.79 1 ALA B O 1
ATOM 1543 N N . CYS B 2 2 ? -30.45 61.192 6.077 1 52.26 2 CYS B N 1
ATOM 1544 C CA . CYS B 2 2 ? -30.382 59.777 5.737 1 50.9 2 CYS B CA 1
ATOM 1545 C C . CYS B 2 2 ? -29.576 59.041 6.751 1 49.5 2 CYS B C 1
ATOM 1546 O O . CYS B 2 2 ? -28.488 59.481 7.128 1 49.6 2 CYS B O 1
ATOM 1549 N N . MET B 2 3 ? -30.073 57.89 7.148 1 47.98 3 MET B N 1
ATOM 1550 C CA . MET B 2 3 ? -29.37 57.025 8.067 1 46.65 3 MET B CA 1
ATOM 1551 C C . MET B 2 3 ? -28.312 56.219 7.309 1 44.57 3 MET B C 1
ATOM 1552 O O . MET B 2 3 ? -28.494 55.896 6.134 1 44.7 3 MET B O 1
ATOM 1557 N N . PHE B 2 4 ? -27.248 55.841 8.015 1 42.62 4 PHE B N 1
ATOM 1558 C CA . PHE B 2 4 ? -26.156 54.948 7.607 1 41.64 4 PHE B CA 1
ATOM 1559 C C . PHE B 2 4 ? -25.165 55.581 6.632 1 40.12 4 PHE B C 1
ATOM 1560 O O . PHE B 2 4 ? -23.938 55.496 6.836 1 39.72 4 PHE B O 1
ATOM 1568 N N . VAL B 2 5 ? -25.676 56.202 5.57 1 38.69 5 VAL B N 1
ATOM 1569 C CA . VAL B 2 5 ? -24.869 56.898 4.573 1 37.55 5 VAL B CA 1
ATOM 1570 C C . VAL B 2 5 ? -25.648 58.123 4.232 1 38.43 5 VAL B C 1
ATOM 1571 O O . VAL B 2 5 ? -26.812 58.013 3.85 1 39.6 5 VAL B O 1
ATOM 1575 N N . PRO B 2 6 ? -25.073 59.308 4.425 1 37.98 6 PRO B N 1
ATOM 1576 C CA . PRO B 2 6 ? -25.815 60.534 4.103 1 38.45 6 PRO B CA 1
ATOM 1577 C C . PRO B 2 6 ? -26.153 60.617 2.612 1 39.29 6 PRO B C 1
ATOM 1578 O O . PRO B 2 6 ? -25.412 60.097 1.773 1 39.2 6 PRO B O 1
ATOM 1582 N N . CYS B 2 7 ? -27.285 61.245 2.301 1 39.95 7 CYS B N 1
ATOM 1583 C CA . CYS B 2 7 ? -27.82 61.353 0.962 1 41.68 7 CYS B CA 1
ATOM 1584 C C . CYS B 2 7 ? -26.852 61.895 -0.053 1 42.95 7 CYS B C 1
ATOM 1585 O O . CYS B 2 7 ? -26.784 61.344 -1.145 1 43.76 7 CYS B O 1
ATOM 1588 N N . ALA B 2 8 ? -26.12 62.978 0.276 1 43.01 8 ALA B N 1
ATOM 1589 C CA . ALA B 2 8 ? -25.147 63.528 -0.655 1 43.1 8 ALA B CA 1
ATOM 1590 C C . ALA B 2 8 ? -24.038 62.532 -0.943 1 43.08 8 ALA B C 1
ATOM 1591 O O . ALA B 2 8 ? -23.574 62.446 -2.077 1 43.86 8 ALA B O 1
ATOM 1593 N N . VAL B 2 9 ? -23.606 61.788 0.065 1 42.7 9 VAL B N 1
ATOM 1594 C CA . VAL B 2 9 ? -22.571 60.783 -0.107 1 42.74 9 VAL B CA 1
ATOM 1595 C C . VAL B 2 9 ? -23.095 59.635 -0.959 1 42.87 9 VAL B C 1
ATOM 1596 O O . VAL B 2 9 ? -22.36 59.116 -1.803 1 43.6 9 VAL B O 1
ATOM 1600 N N . ARG B 2 10 ? -24.369 59.234 -0.768 1 42.21 10 ARG B N 1
ATOM 1601 C CA . ARG B 2 10 ? -24.96 58.179 -1.609 1 42.9 10 ARG B CA 1
ATOM 1602 C C . ARG B 2 10 ? -24.91 58.614 -3.106 1 44.34 10 ARG B C 1
ATOM 1603 O O . ARG B 2 10 ? -24.531 57.817 -3.956 1 44.67 10 ARG B O 1
ATOM 1611 N N . HIS B 2 11 ? -25.184 59.895 -3.388 1 44.76 11 HIS B N 1
ATOM 1612 C CA . HIS B 2 11 ? -25.128 60.426 -4.753 1 45.64 11 HIS B CA 1
ATOM 1613 C C . HIS B 2 11 ? -23.702 60.433 -5.28 1 46.63 11 HIS B C 1
ATOM 1614 O O . HIS B 2 11 ? -23.474 60.016 -6.406 1 47.09 11 HIS B O 1
ATOM 1621 N N . ALA B 2 12 ? -22.748 60.874 -4.468 1 46.89 12 ALA B N 1
ATOM 1622 C CA . ALA B 2 12 ? -21.338 60.941 -4.821 1 48.36 12 ALA B CA 1
ATOM 1623 C C . ALA B 2 12 ? -20.753 59.583 -5.149 1 50.1 12 ALA B C 1
ATOM 1624 O O . ALA B 2 12 ? -19.885 59.479 -6.02 1 51.32 12 ALA B O 1
ATOM 1626 N N . LEU B 2 13 ? -21.208 58.543 -4.459 1 50 13 LEU B N 1
ATOM 1627 C CA . LEU B 2 13 ? -20.714 57.197 -4.706 1 50.19 13 LEU B CA 1
ATOM 1628 C C . LEU B 2 13 ? -21.495 56.41 -5.75 1 51.46 13 LEU B C 1
ATOM 1629 O O . LEU B 2 13 ? -21.174 55.246 -5.993 1 51.73 13 LEU B O 1
ATOM 1634 N N . GLY B 2 14 ? -22.515 57.02 -6.337 1 52 14 GLY B N 1
ATOM 1635 C CA . GLY B 2 14 ? -23.344 56.373 -7.341 1 52.98 14 GLY B CA 1
ATOM 1636 C C . GLY B 2 14 ? -24.261 55.32 -6.762 1 53.4 14 GLY B C 1
ATOM 1637 O O . GLY B 2 14 ? -24.425 54.253 -7.349 1 54.45 14 GLY B O 1
ATOM 1638 N N . LEU B 2 15 ? -24.881 55.613 -5.632 1 52.63 15 LEU B N 1
ATOM 1639 C CA . LEU B 2 15 ? -25.733 54.659 -4.942 1 52.54 15 LEU B CA 1
ATOM 1640 C C . LEU B 2 15 ? -27.204 55.019 -4.987 1 55.06 15 LEU B C 1
ATOM 1641 O O . LEU B 2 15 ? -27.968 54.461 -4.19 1 55.93 15 LEU B O 1
ATOM 1646 N N . CYS B 2 16 ? -27.625 55.934 -5.88 1 55.95 16 CYS B N 1
ATOM 1647 C CA . CYS B 2 16 ? -29.019 56.362 -5.883 1 57.48 16 CYS B CA 1
ATOM 1648 C C . CYS B 2 16 ? -29.883 55.79 -7.01 1 59.94 16 CYS B C 1
ATOM 1649 O O . CYS B 2 16 ? -31.125 55.797 -6.891 1 60.73 16 CYS B O 1
ATOM 1652 N N . ALA B 2 17 ? -29.232 55.291 -8.072 0.5 60.38 17 ALA B N 1
ATOM 1653 C CA . ALA B 2 17 ? -29.871 54.672 -9.23 0.5 61.29 17 ALA B CA 1
ATOM 1654 C C . ALA B 2 17 ? -29.137 53.375 -9.625 0.5 62.01 17 ALA B C 1
ATOM 1655 O O . ALA B 2 17 ? -27.993 53.136 -9.225 0.5 62.21 17 ALA B O 1
#

Radius of gyration: 18.43 Å; Cα contacts (8 Å, |Δi|>4): 463; chains: 2; bounding box: 55×43×37 Å

Secondary structure (DSSP, 8-state):
---HHHHHH-S---BSTT-EEEEE-SEE---HHHHTGGGSSEEEEES--GGGTTT-EESEEEEEEEEEEGGGGGGSSTT--SHHHHHT----TT--EEEEEEE-HHHH--TT-BTT-EEE---SSPPPTT------PPEE-SSS--TT--BTTEE-SEEE--B-TTS-GGGSEEEEEEEEEE--SS---EE--/--SSS-HHHHHHTT---

GO terms:
  GO:0044228 host cell surface (C, IDA)
  GO:0005768 endosome (C, IDA)
  GO:0039660 structural constituent of virion (F, IDA)
  GO:0019062 virion attachment to host cell (P, IDA)
  GO:0046718 symbiont entry into host cell (P, IDA)
  GO:0098670 entry receptor-mediated virion attachment to host cell (P, IDA)
  GO:0140522 fusogenic activity (F, IDA)
  GO:0046789 host cell surface receptor binding (F, IDA)
  GO:0048018 receptor ligand activity (F, IDA)
  GO:0043655 host extracellular region (C, IC)
  GO:0044173 host cell endoplasmic reticulum-Golgi intermediate compartment membrane (C, EXP)
  GO:0055036 virion membrane (C, EXP)
  GO:0020002 host cell plasma membrane (C, EXP)
  GO:0005515 protein binding (F, IPI)
  GO:0055036 virion membrane (C, TAS)
  GO:0005886 plasma membrane (C, TAS)
  GO:0042802 identical protein binding (F, IPI)
  GO:0046598 positive regulation of viral entry into host cell (P, IDA)
  GO:0016020 membrane (C, IDA)
  GO:0019031 viral envelope (C, IDA)

Nearest PDB structures (foldseek):
  8gz5-assembly1_A  TM=9.801E-01  e=3.557E-42  Severe acute respiratory syndrome coronavirus 2
  7f6y-assembly1_R  TM=9.729E-01  e=1.526E-42  Severe acute respiratory syndrome coronavirus 2
  7kqb-assembly1_A  TM=9.712E-01  e=1.589E-41  Severe acute respiratory syndrome coronavirus 2
  8dce-assembly1_A  TM=9.688E-01  e=5.475E-41  Severe acute respiratory syndrome coronavirus 2
  7q9i-assembly1_B  TM=9.653E-01  e=2.507E-41  Severe acute respiratory syndrome coronavirus 2

B-factor: mean 51.26, std 15.19, range [25.33, 109.1]

Foldseek 3Di:
DWVPVCLVVPLDFAFQLQWDKDKTFQDADDLVVLVVQVQFPFKDFDQDDSVCQQVDFFHIKIKTKHKDFQLCLVQAAEPHDDQCCFRGANAHNNAGFIKTKHFDLVRQADAQFDQPHKGFPDDPTGDDHPDHDDDQQWDQQDPDDDVRPDDDNTHGGMGGLRHHSPDDRRSGMMMMITMGGHHDPDDGNYHHD/DDPPADPVRCVVVVNPD

Solvent-accessible surface area: 10816 Å² total; per-residue (Å²): 187,13,59,6,40,108,15,24,120,23,115,199,16,23,13,0,15,22,7,77,95,96,136,2,31,122,22,74,1,90,4,62,48,5,108,81,42,106,80,35,77,23,41,119,42,54,72,25,45,28,111,126,0,60,123,80,48,15,7,24,0,38,1,0,11,0,0,0,77,18,62,16,12,131,14,3,17,32,56,48,92,22,74,0,1,30,42,1,1,34,2,14,118,116,12,71,0,0,2,0,0,48,55,1,25,125,117,5,12,108,141,42,8,12,88,55,15,0,36,6,36,40,42,180,64,85,10,140,68,61,54,113,23,90,56,49,120,25,55,72,52,32,110,98,88,16,136,56,104,73,40,185,54,12,67,6,3,0,44,9,32,12,3,62,48,134,49,43,96,29,120,19,0,21,12,0,0,0,0,12,15,60,117,77,195,52,115,42,38,0,39,14,145,162,46,129,36,0,52,58,78,17,18,116,75,57,56,24,70,144